Protein AF-A0A3B4G1G0-F1 (afdb_monomer)

Secondary structure (DSSP, 8-state):
---TT--EE--TTTSSEESS--EE-TT-HHHHHHHHHTT-EEEEPP-SS-EEEEETTEEEEE-SSS----SHHHHHHHHHHHHHHHHHHHHS-TT-GGGSTTHHHHHHSBHHHHHHHH--SHHHHHHHHHHHHHHHSS-TTTSBHHHHHHHHHHTT-HHHHH-SSSSTTSEEEES--TTHHHHTTS--

pLDDT: mean 83.78, std 19.29, range [28.38, 98.62]

Sequence (188 aa):
RVGGRTFTVQNKEAKWVDLGGAYIGPTQNRILRLAKEYGIKTYKVNEQENLVHYVNGKSYPFKGSLPPMWNPIALMDFNNLFRTMDKMGEEIPRDAPWRAPHAEEWDKMTMQELFEKLCWTRTARRFATLFVNVNVTSEPHEVSALWFLWYVKQCGGTMRIFSTTNGGQIGKSLHSVFIYSLHNVTTF

Organism: NCBI:txid303518

Structure (mmCIF, N/CA/C/O backbone):
data_AF-A0A3B4G1G0-F1
#
_entry.id   AF-A0A3B4G1G0-F1
#
loop_
_atom_site.group_PDB
_atom_site.id
_atom_site.type_symbol
_atom_site.label_atom_id
_atom_site.label_alt_id
_atom_site.label_comp_id
_atom_site.label_asym_id
_atom_site.label_entity_id
_atom_site.label_seq_id
_atom_site.pdbx_PDB_ins_code
_atom_site.Cartn_x
_atom_site.Cartn_y
_atom_site.Cartn_z
_atom_site.occupancy
_atom_site.B_iso_or_equiv
_atom_site.auth_seq_id
_atom_site.auth_comp_id
_atom_site.auth_asym_id
_atom_site.auth_atom_id
_atom_site.pdbx_PDB_model_num
ATOM 1 N N . ARG A 1 1 ? -22.477 -15.372 13.079 1.00 88.50 1 ARG A N 1
ATOM 2 C CA . ARG A 1 1 ? -22.416 -13.890 13.014 1.00 88.50 1 ARG A CA 1
ATOM 3 C C . ARG A 1 1 ? -22.403 -13.445 11.564 1.00 88.50 1 ARG A C 1
ATOM 5 O O . ARG A 1 1 ? -21.916 -14.182 10.719 1.00 88.50 1 ARG A O 1
ATOM 12 N N . VAL A 1 2 ? -22.856 -12.233 11.304 1.00 91.00 2 VAL A N 1
ATOM 13 C CA . VAL A 1 2 ? -22.700 -11.544 10.020 1.00 91.00 2 VAL A CA 1
ATOM 14 C C . VAL A 1 2 ? -21.340 -10.813 9.956 1.00 91.00 2 VAL A C 1
ATOM 16 O O . VAL A 1 2 ? -20.666 -10.673 10.983 1.00 91.00 2 VAL A O 1
ATOM 19 N N . GLY A 1 3 ? -20.903 -10.386 8.764 1.00 88.88 3 GLY A N 1
ATOM 20 C CA . GLY A 1 3 ? -19.745 -9.481 8.579 1.00 88.88 3 GLY A CA 1
ATOM 21 C C . GLY A 1 3 ? -18.518 -10.054 7.896 1.00 88.88 3 GLY A C 1
ATOM 22 O O . GLY A 1 3 ? -17.711 -9.301 7.361 1.00 88.88 3 GLY A O 1
ATOM 23 N N . GLY A 1 4 ? -18.377 -11.379 7.848 1.00 95.88 4 GLY A N 1
ATOM 24 C CA . GLY A 1 4 ? -17.239 -12.013 7.178 1.00 95.88 4 GLY A CA 1
ATOM 25 C C . GLY A 1 4 ? -15.902 -11.450 7.680 1.00 95.88 4 GLY A C 1
ATOM 26 O O . GLY A 1 4 ? -15.557 -11.628 8.847 1.00 95.88 4 GLY A O 1
ATOM 27 N N . ARG A 1 5 ? -15.174 -10.737 6.810 1.00 94.62 5 ARG A N 1
ATOM 28 C CA . ARG A 1 5 ? -13.855 -10.132 7.093 1.00 94.62 5 ARG A CA 1
ATOM 29 C C . ARG A 1 5 ? -13.894 -8.863 7.960 1.00 94.62 5 ARG A C 1
ATOM 31 O O . ARG A 1 5 ? -12.839 -8.349 8.321 1.00 94.62 5 ARG A O 1
ATOM 38 N N . THR A 1 6 ? -15.069 -8.353 8.319 1.00 93.38 6 THR A N 1
ATOM 39 C CA . THR A 1 6 ? -15.224 -7.335 9.369 1.00 93.38 6 THR A CA 1
ATOM 40 C C . THR A 1 6 ? -15.737 -8.001 10.642 1.00 93.38 6 THR A C 1
ATOM 42 O O . THR A 1 6 ? -16.630 -8.855 10.596 1.00 93.38 6 THR A O 1
ATOM 45 N N . PHE A 1 7 ? -15.132 -7.678 11.788 1.00 93.12 7 PHE A N 1
ATOM 46 C CA . PHE A 1 7 ? -15.494 -8.279 13.070 1.00 93.12 7 PHE A CA 1
ATOM 47 C C . PHE A 1 7 ? -15.193 -7.330 14.225 1.00 93.12 7 PHE A C 1
ATOM 49 O O . PHE A 1 7 ? -14.031 -7.034 14.473 1.00 93.12 7 PHE A O 1
ATOM 56 N N . THR A 1 8 ? -16.226 -6.888 14.938 1.00 92.81 8 THR A N 1
ATOM 57 C CA . THR A 1 8 ? -16.082 -6.034 16.123 1.00 92.81 8 THR A CA 1
ATOM 58 C C . THR A 1 8 ? -16.399 -6.834 17.371 1.00 92.81 8 THR A C 1
ATOM 60 O O . THR A 1 8 ? -17.447 -7.477 17.456 1.00 92.81 8 THR A O 1
ATOM 63 N N . VAL A 1 9 ? -15.500 -6.776 18.344 1.00 92.88 9 VAL A N 1
ATOM 64 C CA . VAL A 1 9 ? -15.654 -7.383 19.663 1.00 92.88 9 VAL A CA 1
ATOM 65 C C . VAL A 1 9 ? -15.909 -6.292 20.687 1.00 92.88 9 VAL A C 1
ATOM 67 O O . VAL A 1 9 ? -15.305 -5.225 20.640 1.00 92.88 9 VAL A 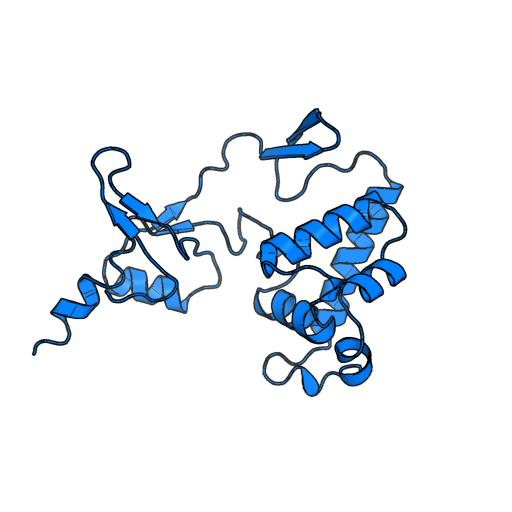O 1
ATOM 70 N N . GLN A 1 10 ? -16.799 -6.577 21.628 1.00 93.56 10 GLN A N 1
ATOM 71 C CA . GLN A 1 10 ? -17.064 -5.739 22.785 1.00 93.56 10 GLN A CA 1
ATOM 72 C C . GLN A 1 10 ? -16.677 -6.506 24.045 1.00 93.56 10 GLN A C 1
ATOM 74 O O . GLN A 1 10 ? -17.101 -7.643 24.247 1.00 93.56 10 GLN A O 1
ATOM 79 N N . ASN A 1 11 ? -15.870 -5.877 24.891 1.00 90.12 11 ASN A N 1
ATOM 80 C CA . ASN A 1 11 ? -15.502 -6.382 26.208 1.00 90.12 11 ASN A CA 1
ATOM 81 C C . ASN A 1 11 ? -15.334 -5.211 27.191 1.00 90.12 11 ASN A C 1
ATOM 83 O O . ASN A 1 11 ? -15.475 -4.040 26.816 1.00 90.12 11 ASN A O 1
ATOM 87 N N . LYS A 1 12 ? -15.081 -5.526 28.465 1.00 92.75 12 LYS A N 1
ATOM 88 C CA . LYS A 1 12 ? -14.970 -4.518 29.529 1.00 92.75 12 LYS A CA 1
ATOM 89 C C . LYS A 1 12 ? -13.729 -3.638 29.355 1.00 92.75 12 LYS A C 1
ATOM 91 O O . LYS A 1 12 ? -13.753 -2.478 29.752 1.00 92.75 12 LYS A O 1
ATOM 96 N N . GLU A 1 13 ? -12.683 -4.174 28.738 1.00 93.00 13 GLU A N 1
ATOM 97 C CA . GLU A 1 13 ? -11.366 -3.556 28.610 1.00 93.00 13 GLU A CA 1
ATOM 98 C C . GLU A 1 13 ? -11.308 -2.541 27.460 1.00 93.00 13 GLU A C 1
ATOM 100 O O . GLU A 1 13 ? -10.792 -1.440 27.628 1.00 93.00 13 GLU A O 1
ATOM 105 N N . ALA A 1 14 ? -11.853 -2.888 26.292 1.00 80.75 14 ALA A N 1
ATOM 106 C CA . ALA A 1 14 ? -11.731 -2.098 25.067 1.00 80.75 14 ALA A CA 1
ATOM 107 C C . ALA A 1 14 ? -13.005 -1.325 24.699 1.00 80.75 14 ALA A C 1
ATOM 109 O O . ALA A 1 14 ? -12.961 -0.491 23.796 1.00 80.75 14 ALA A O 1
ATOM 110 N N . LYS A 1 15 ? -14.139 -1.582 25.372 1.00 89.81 15 LYS A N 1
ATOM 111 C CA . LYS A 1 15 ? -15.508 -1.183 24.977 1.00 89.81 15 LYS A CA 1
ATOM 112 C C . LYS A 1 15 ? -15.922 -1.744 23.613 1.00 89.81 15 LYS A C 1
ATOM 114 O O . LYS A 1 15 ? -16.892 -2.485 23.553 1.00 89.81 15 LYS A O 1
ATOM 119 N N . TRP A 1 16 ? -15.194 -1.425 22.547 1.00 88.62 16 TRP A N 1
ATOM 120 C CA . TRP A 1 16 ? -15.346 -1.954 21.194 1.00 88.62 16 TRP A CA 1
ATOM 121 C C . TRP A 1 16 ? -13.979 -2.004 20.502 1.00 88.62 16 TRP A C 1
ATOM 123 O O . TRP A 1 16 ? -13.230 -1.030 20.548 1.00 88.62 16 TRP A O 1
ATOM 133 N N . VAL A 1 17 ? -13.665 -3.107 19.825 1.00 91.44 17 VAL A N 1
ATOM 134 C CA . VAL A 1 17 ? -12.435 -3.268 19.042 1.00 91.44 17 VAL A CA 1
ATOM 135 C C . VAL A 1 17 ? -12.708 -4.030 17.749 1.00 91.44 17 VAL A C 1
ATOM 137 O O . VAL A 1 17 ? -13.325 -5.093 17.763 1.00 91.44 17 VAL A O 1
ATOM 140 N N . ASP A 1 18 ? -12.247 -3.489 16.623 1.00 90.94 18 ASP A N 1
ATOM 141 C CA . ASP A 1 18 ? -12.309 -4.166 15.329 1.00 90.94 18 ASP A CA 1
ATOM 142 C C . ASP A 1 18 ? -11.114 -5.115 15.164 1.00 90.94 18 ASP A C 1
ATOM 144 O O . ASP A 1 18 ? -9.961 -4.690 15.171 1.00 90.94 18 ASP A O 1
ATOM 148 N N . LEU A 1 19 ? -11.404 -6.403 14.990 1.00 92.69 19 LEU A N 1
ATOM 149 C CA . LEU A 1 19 ? -10.448 -7.479 14.705 1.00 92.69 19 LEU A CA 1
ATOM 150 C C . LEU A 1 19 ? -10.363 -7.816 13.203 1.00 92.69 19 LEU A C 1
ATOM 152 O O . LEU A 1 19 ? -9.694 -8.769 12.816 1.00 92.69 19 LEU A O 1
ATOM 156 N N . GLY A 1 20 ? -11.078 -7.067 12.360 1.00 93.19 20 GLY A N 1
ATOM 157 C CA . GLY A 1 20 ? -11.082 -7.205 10.903 1.00 93.19 20 GLY A CA 1
ATOM 158 C C . GLY A 1 20 ? -10.929 -5.851 10.207 1.00 93.19 20 GLY A C 1
ATOM 159 O O . GLY A 1 20 ? -10.305 -4.935 10.737 1.00 93.19 20 GLY A O 1
ATOM 160 N N . GLY A 1 21 ? -11.522 -5.698 9.021 1.00 89.81 21 GLY A N 1
ATOM 161 C CA . GLY A 1 21 ? -11.506 -4.419 8.299 1.00 89.81 21 GLY A CA 1
ATOM 162 C C . GLY A 1 21 ? -12.167 -3.282 9.092 1.00 89.81 21 GLY A C 1
ATOM 163 O O . GLY A 1 21 ? -13.317 -3.418 9.508 1.00 89.81 21 GLY A O 1
ATOM 164 N N . ALA A 1 22 ? -11.445 -2.170 9.272 1.00 90.06 22 ALA A N 1
ATOM 165 C CA . ALA A 1 22 ? -11.873 -1.043 10.115 1.00 90.06 22 ALA A CA 1
ATOM 166 C C . ALA A 1 22 ? -11.691 0.346 9.475 1.00 90.06 22 ALA A C 1
ATOM 168 O O . ALA A 1 22 ? -12.345 1.309 9.884 1.00 90.06 22 ALA A O 1
ATOM 169 N N . TYR A 1 23 ? -10.785 0.464 8.499 1.00 87.31 23 TYR A N 1
ATOM 170 C CA . TYR A 1 23 ? -10.381 1.744 7.923 1.00 87.31 23 TYR A CA 1
ATOM 171 C C . TYR A 1 23 ? -11.214 2.093 6.693 1.00 87.31 23 TYR A C 1
ATOM 173 O O . TYR A 1 23 ? -11.406 1.260 5.807 1.00 87.31 23 TYR A O 1
ATOM 181 N N . ILE A 1 24 ? -11.668 3.341 6.634 1.00 87.56 24 ILE A N 1
ATOM 182 C CA . ILE A 1 24 ? -12.336 3.944 5.485 1.00 87.56 24 ILE A CA 1
ATOM 183 C C . ILE A 1 24 ? -11.780 5.346 5.232 1.00 87.56 24 ILE A C 1
ATOM 185 O O . ILE A 1 24 ? -11.423 6.063 6.163 1.00 87.56 24 ILE A O 1
ATOM 189 N N . GLY A 1 25 ? -11.711 5.762 3.971 1.00 84.94 25 GLY A N 1
ATOM 190 C CA . GLY A 1 25 ? -11.088 7.031 3.587 1.00 84.94 25 GLY A CA 1
ATOM 191 C C . GLY A 1 25 ? -11.807 7.756 2.446 1.00 84.94 25 GLY A C 1
ATOM 192 O O . GLY A 1 25 ? -12.772 7.239 1.877 1.00 84.94 25 GLY A O 1
ATOM 193 N N . PRO A 1 26 ? -11.347 8.964 2.079 1.00 81.38 26 PRO A N 1
ATOM 194 C CA . PRO A 1 26 ? -11.803 9.691 0.904 1.00 81.38 26 PRO A CA 1
ATOM 195 C C . PRO A 1 26 ? -11.750 8.818 -0.342 1.00 81.38 26 PRO A C 1
ATOM 197 O O . PRO A 1 26 ? -10.928 7.911 -0.446 1.00 81.38 26 PRO A O 1
ATOM 200 N N . THR A 1 27 ? -12.628 9.109 -1.303 1.00 87.50 27 THR A N 1
ATOM 201 C CA . THR A 1 27 ? -12.887 8.322 -2.527 1.00 87.50 27 THR A CA 1
ATOM 202 C C . THR A 1 27 ? -13.628 6.999 -2.316 1.00 87.50 27 THR A C 1
ATOM 204 O O . THR A 1 27 ? -14.277 6.520 -3.248 1.00 87.50 27 THR A O 1
ATOM 207 N N . GLN A 1 28 ? -13.681 6.459 -1.092 1.00 89.06 28 GLN A N 1
ATOM 208 C CA . GLN A 1 28 ? -14.499 5.288 -0.752 1.00 89.06 28 GLN A CA 1
ATOM 209 C C . GLN A 1 28 ? -15.976 5.679 -0.532 1.00 89.06 28 GLN A C 1
ATOM 211 O O . GLN A 1 28 ? -16.613 5.379 0.477 1.00 89.06 28 GLN A O 1
ATOM 216 N N . ASN A 1 29 ? -16.554 6.378 -1.509 1.00 91.50 29 ASN A N 1
ATOM 217 C CA . ASN A 1 29 ? -17.846 7.057 -1.383 1.00 91.50 29 ASN A CA 1
ATOM 218 C C . ASN A 1 29 ? -19.016 6.095 -1.135 1.00 91.50 29 ASN A C 1
ATOM 220 O O . ASN A 1 29 ? -19.987 6.458 -0.478 1.00 91.50 29 ASN A O 1
ATOM 224 N N . ARG A 1 30 ? -18.933 4.862 -1.651 1.00 93.88 30 ARG A N 1
ATOM 225 C CA . ARG A 1 30 ? -20.003 3.864 -1.499 1.00 93.88 30 ARG A CA 1
ATOM 226 C C . ARG A 1 30 ? -20.161 3.422 -0.043 1.00 93.88 30 ARG A C 1
ATOM 228 O O . ARG A 1 30 ? -21.283 3.421 0.453 1.00 93.88 30 ARG A O 1
ATOM 235 N N . ILE A 1 31 ? -19.055 3.101 0.638 1.00 92.88 31 ILE A N 1
ATOM 236 C CA . ILE A 1 31 ? -19.096 2.672 2.043 1.00 92.88 31 ILE A CA 1
ATOM 237 C C . ILE A 1 31 ? -19.429 3.842 2.973 1.00 92.88 31 ILE A C 1
ATOM 239 O O . ILE A 1 31 ? -20.223 3.676 3.890 1.00 92.88 31 ILE A O 1
ATOM 243 N N . LEU A 1 32 ? -18.922 5.046 2.677 1.00 91.75 32 LEU A N 1
ATOM 244 C CA . LEU A 1 32 ? -19.252 6.264 3.426 1.00 91.75 32 LEU A CA 1
ATOM 245 C C . LEU A 1 32 ? -20.740 6.626 3.327 1.00 91.75 32 LEU A C 1
ATOM 247 O O . LEU A 1 32 ? -21.354 6.987 4.329 1.00 91.75 32 LEU A O 1
ATOM 251 N N . ARG A 1 33 ? -21.340 6.501 2.136 1.00 94.88 33 ARG A N 1
ATOM 252 C CA . ARG A 1 33 ? -22.781 6.721 1.941 1.00 94.88 33 ARG A CA 1
ATOM 253 C C . ARG A 1 33 ? -23.605 5.737 2.765 1.00 94.88 33 ARG A C 1
ATOM 255 O O . ARG A 1 33 ? -24.532 6.158 3.443 1.00 94.88 33 ARG A O 1
ATOM 262 N N . LEU A 1 34 ? -23.241 4.459 2.720 1.00 95.31 34 LEU A N 1
ATOM 263 C CA . LEU A 1 34 ? -23.954 3.407 3.435 1.00 95.31 34 LEU A CA 1
ATOM 264 C C . LEU A 1 34 ? -23.802 3.562 4.959 1.00 95.31 34 LEU A C 1
ATOM 266 O O . LEU A 1 34 ? -24.781 3.468 5.687 1.00 95.31 34 LEU A O 1
ATOM 270 N N . ALA A 1 35 ? -22.609 3.918 5.446 1.00 93.06 35 ALA A N 1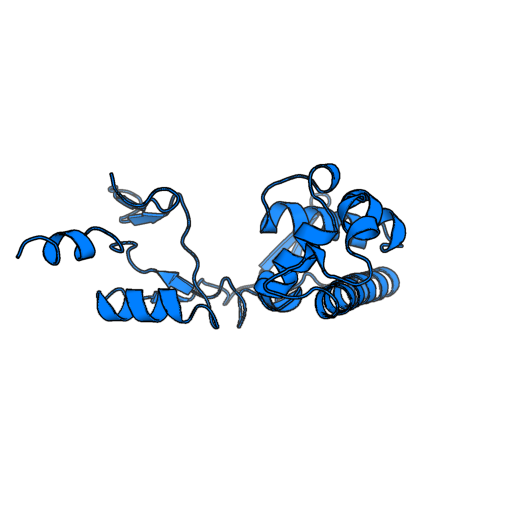
ATOM 271 C CA . ALA A 1 35 ? -22.399 4.262 6.853 1.00 93.06 35 ALA A CA 1
ATOM 272 C C . ALA A 1 35 ? -23.310 5.419 7.298 1.00 93.06 35 ALA A C 1
ATOM 274 O O . ALA A 1 35 ? -23.960 5.329 8.337 1.00 93.06 35 ALA A O 1
ATOM 275 N N . LYS A 1 36 ? -23.411 6.477 6.482 1.00 92.69 36 LYS A N 1
ATOM 276 C CA . LYS A 1 36 ? -24.285 7.625 6.754 1.00 92.69 36 LYS A CA 1
ATOM 277 C C . LYS A 1 36 ? -25.766 7.238 6.789 1.00 92.69 36 LYS A C 1
ATOM 279 O O . LYS A 1 36 ? -26.475 7.701 7.675 1.00 92.69 36 LYS A O 1
ATOM 284 N N . GLU A 1 37 ? -26.215 6.412 5.848 1.00 95.44 37 GLU A N 1
ATOM 285 C CA . GLU A 1 37 ? -27.597 5.917 5.765 1.00 95.44 37 GLU A CA 1
ATOM 286 C C . GLU A 1 37 ? -28.012 5.167 7.037 1.00 95.44 37 GLU A C 1
ATOM 288 O O . GLU A 1 37 ? -29.083 5.417 7.578 1.00 95.44 37 GLU A O 1
ATOM 293 N N . TYR A 1 38 ? -27.116 4.343 7.585 1.00 93.62 38 TYR A N 1
ATOM 294 C CA . TYR A 1 38 ? -27.348 3.605 8.830 1.00 93.62 38 TYR A CA 1
ATOM 295 C C . TYR A 1 38 ? -26.973 4.378 10.107 1.00 93.62 38 TYR A C 1
ATOM 297 O O . TYR A 1 38 ? -26.921 3.788 11.186 1.00 93.62 38 TYR A O 1
ATOM 305 N N . GLY A 1 39 ? -26.698 5.685 10.013 1.00 93.44 39 GLY A N 1
ATOM 306 C CA . GLY A 1 39 ? -26.383 6.535 11.168 1.00 93.44 39 GLY A CA 1
ATOM 307 C C . GLY A 1 39 ? -25.036 6.237 11.841 1.00 93.44 39 GLY A C 1
ATOM 308 O O . GLY A 1 39 ? -24.807 6.643 12.983 1.00 93.44 39 GLY A O 1
ATOM 309 N N . ILE A 1 40 ? -24.131 5.541 11.153 1.00 92.19 40 ILE A N 1
ATOM 310 C CA . ILE A 1 40 ? -22.812 5.163 11.661 1.00 92.19 40 ILE A CA 1
ATOM 311 C C . ILE A 1 40 ? -21.867 6.360 11.549 1.00 92.19 40 ILE A C 1
ATOM 313 O O . ILE A 1 40 ? -21.665 6.931 10.474 1.00 92.19 40 ILE A O 1
ATOM 317 N N . LYS A 1 41 ? -21.270 6.750 12.678 1.00 88.88 41 LYS A N 1
ATOM 318 C CA . LYS A 1 41 ? -20.320 7.866 12.741 1.00 88.88 41 LYS A CA 1
ATOM 319 C C . LYS A 1 41 ? -18.909 7.390 12.409 1.00 88.88 41 LYS A C 1
ATOM 321 O O . LYS A 1 41 ? -18.555 6.244 12.652 1.00 88.88 41 LYS A O 1
ATOM 326 N N . THR A 1 42 ? -18.073 8.294 11.915 1.00 87.38 42 THR A N 1
ATOM 327 C CA . THR A 1 42 ? -16.650 8.041 11.647 1.00 87.38 42 THR A CA 1
ATOM 328 C C . THR A 1 42 ? -15.789 8.979 12.477 1.00 87.38 42 THR A C 1
ATOM 330 O O . THR A 1 42 ? -16.198 10.109 12.743 1.00 87.38 42 THR A O 1
ATOM 333 N N . TYR A 1 43 ? -14.579 8.561 12.828 1.00 85.69 43 TYR A N 1
ATOM 334 C CA . TYR A 1 43 ? -13.567 9.422 13.439 1.00 85.69 43 TYR A CA 1
ATOM 335 C C . TYR A 1 43 ? -12.246 9.309 12.692 1.00 85.69 43 TYR A C 1
ATOM 337 O O . TYR A 1 43 ? -11.978 8.306 12.032 1.00 85.69 43 TYR A O 1
ATOM 345 N N . LYS A 1 44 ? -11.420 10.350 12.793 1.00 84.00 44 LYS A N 1
ATOM 346 C CA . LYS A 1 44 ? -10.072 10.339 12.224 1.00 84.00 44 LYS A CA 1
ATOM 347 C C . LYS A 1 44 ? -9.153 9.484 13.089 1.00 84.00 44 LYS A C 1
ATOM 349 O O . LYS A 1 44 ? -9.191 9.590 14.315 1.00 84.00 44 LYS A O 1
ATOM 354 N N . VAL A 1 45 ? -8.329 8.664 12.446 1.00 83.75 45 VAL A N 1
ATOM 355 C CA . VAL A 1 45 ? -7.205 8.002 13.115 1.00 83.75 45 VAL A CA 1
ATOM 356 C C . VAL A 1 45 ? -6.255 9.082 13.635 1.00 83.75 45 VAL A C 1
ATOM 358 O O . VAL A 1 45 ? -6.077 10.116 12.990 1.00 83.75 45 VAL A O 1
ATOM 361 N N . ASN A 1 46 ? -5.702 8.877 14.831 1.00 82.44 46 ASN A N 1
ATOM 362 C CA . ASN A 1 46 ? -4.787 9.846 15.415 1.00 82.44 46 ASN A CA 1
ATOM 363 C C . ASN A 1 46 ? -3.471 9.887 14.622 1.00 82.44 46 ASN A C 1
ATOM 365 O O . ASN A 1 46 ? -2.825 8.857 14.446 1.00 82.44 46 ASN A O 1
ATOM 369 N N . GLU A 1 47 ? -3.101 11.079 14.165 1.00 81.00 47 GLU A N 1
ATOM 370 C CA . GLU A 1 47 ? -1.877 11.369 13.405 1.00 81.00 47 GLU A CA 1
ATOM 371 C C . GLU A 1 47 ? -1.314 12.748 13.819 1.00 81.00 47 GLU A C 1
ATOM 373 O O . GLU A 1 47 ? -0.709 13.464 13.024 1.00 81.00 47 GLU A O 1
ATOM 378 N N . GLN A 1 48 ? -1.599 13.195 15.050 1.00 83.62 48 GLN A N 1
ATOM 379 C CA . GLN A 1 48 ? -1.152 14.510 15.529 1.00 83.62 48 GLN A CA 1
ATOM 380 C C . GLN A 1 48 ? 0.340 14.504 15.887 1.00 83.62 48 GLN A C 1
ATOM 382 O O . GLN A 1 48 ? 1.053 15.493 15.687 1.00 83.62 48 GLN A O 1
ATOM 387 N N . GLU A 1 49 ? 0.809 13.381 16.419 1.00 89.50 49 GLU A N 1
ATOM 388 C CA . GLU A 1 49 ? 2.177 13.145 16.844 1.00 89.50 49 GLU A CA 1
ATOM 389 C C . GLU A 1 49 ? 3.050 12.629 15.693 1.00 89.50 49 GLU A C 1
ATOM 391 O O . GLU A 1 49 ? 2.606 12.409 14.566 1.00 89.50 49 GLU A O 1
ATOM 396 N N . ASN A 1 50 ? 4.338 12.450 15.978 1.00 86.69 50 ASN A N 1
ATOM 397 C CA . ASN A 1 50 ? 5.264 11.896 15.001 1.00 86.69 50 ASN A CA 1
ATOM 398 C C . ASN A 1 50 ? 4.995 10.399 14.791 1.00 86.69 50 ASN A C 1
ATOM 400 O O . ASN A 1 50 ? 4.905 9.630 15.749 1.00 86.69 50 ASN A O 1
ATOM 404 N N . LEU A 1 51 ? 4.974 9.983 13.527 1.00 87.00 51 LEU A N 1
ATOM 405 C CA . LEU A 1 51 ? 5.096 8.585 13.129 1.00 87.00 51 LEU A CA 1
ATOM 406 C C . LEU A 1 51 ? 6.516 8.096 13.444 1.00 87.00 51 LEU A C 1
ATOM 408 O O . LEU A 1 51 ? 7.457 8.889 13.505 1.00 87.00 51 LEU A O 1
ATOM 412 N N . VAL A 1 52 ? 6.692 6.788 13.630 1.00 88.19 52 VAL A N 1
ATOM 413 C CA . VAL A 1 52 ? 8.000 6.199 13.950 1.00 88.19 52 VAL A CA 1
ATOM 414 C C . VAL A 1 52 ? 8.375 5.174 12.894 1.00 88.19 52 VAL A C 1
ATOM 416 O O . VAL A 1 52 ? 7.686 4.175 12.710 1.00 88.19 52 VAL A O 1
ATOM 419 N N . HIS A 1 53 ? 9.502 5.401 12.223 1.00 85.12 53 HIS A N 1
ATOM 420 C CA . HIS A 1 53 ? 10.138 4.389 11.391 1.00 85.12 53 HIS A CA 1
ATOM 421 C C . HIS A 1 53 ? 11.195 3.670 12.227 1.00 85.12 53 HIS A C 1
ATOM 423 O O . HIS A 1 53 ? 12.169 4.286 12.660 1.00 85.12 53 HIS A O 1
ATOM 429 N N . TYR A 1 54 ? 10.992 2.380 12.483 1.00 85.88 54 TYR A N 1
ATOM 430 C CA . TYR A 1 54 ? 11.936 1.558 13.233 1.00 85.88 54 TYR A CA 1
ATOM 431 C C . TYR A 1 54 ? 12.762 0.698 12.279 1.00 85.88 54 TYR A C 1
ATOM 433 O O . TYR A 1 54 ? 12.224 -0.156 11.579 1.00 85.88 54 TYR A O 1
ATOM 441 N N . VAL A 1 55 ? 14.075 0.919 12.247 1.00 82.44 55 VAL A N 1
ATOM 442 C CA . VAL A 1 55 ? 14.988 0.188 11.361 1.00 82.44 55 VAL A CA 1
ATOM 443 C C . VAL A 1 55 ? 16.331 -0.040 12.047 1.00 82.44 55 VAL A C 1
ATOM 445 O O . VAL A 1 55 ? 16.873 0.854 12.694 1.00 82.44 55 VAL A O 1
ATOM 448 N N . ASN A 1 56 ? 16.879 -1.252 11.908 1.00 84.12 56 ASN A N 1
ATOM 449 C CA . ASN A 1 56 ? 18.172 -1.657 12.481 1.00 84.12 56 ASN A CA 1
ATOM 450 C C . ASN A 1 56 ? 18.310 -1.335 13.986 1.00 84.12 56 ASN A C 1
ATOM 452 O O . ASN A 1 56 ? 19.341 -0.825 14.426 1.00 84.12 56 ASN A O 1
ATOM 456 N N . GLY A 1 57 ? 17.260 -1.581 14.773 1.00 88.88 57 GLY A N 1
ATOM 457 C CA . GLY A 1 57 ? 17.295 -1.357 16.219 1.00 88.88 57 GLY A CA 1
ATOM 458 C C . GLY A 1 57 ? 17.050 0.089 16.667 1.00 88.88 57 GLY A C 1
ATOM 459 O O . GLY A 1 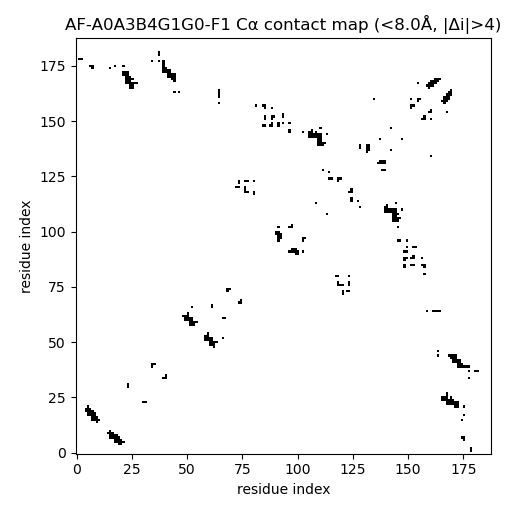57 ? 17.062 0.350 17.867 1.00 88.88 57 GLY A O 1
ATOM 460 N N . LYS A 1 58 ? 16.843 1.035 15.741 1.00 89.19 58 LYS A N 1
ATOM 461 C CA . LYS A 1 58 ? 16.712 2.470 16.034 1.00 89.19 58 LYS A CA 1
ATOM 462 C C . LYS A 1 58 ? 15.367 3.025 15.570 1.00 89.19 58 LYS A C 1
ATOM 464 O O . LYS A 1 58 ? 14.882 2.676 14.495 1.00 89.19 58 LYS A O 1
ATOM 469 N N . SER A 1 59 ? 14.804 3.924 16.375 1.00 91.12 59 SER A N 1
ATOM 470 C CA . SER A 1 59 ? 13.556 4.639 16.089 1.00 91.12 59 SER A CA 1
ATOM 471 C C . SER A 1 59 ? 13.839 6.016 15.499 1.00 91.12 59 SER A C 1
ATOM 473 O O . SER A 1 59 ? 14.581 6.803 16.086 1.00 91.12 59 SER A O 1
ATOM 475 N N . TYR A 1 60 ? 13.204 6.324 14.372 1.00 87.56 60 TYR A N 1
ATOM 476 C CA . TYR A 1 60 ? 13.307 7.610 13.690 1.00 87.56 60 TYR A CA 1
ATOM 477 C C . TYR A 1 60 ? 11.922 8.272 13.647 1.00 87.56 60 TYR A C 1
ATOM 479 O O . TYR A 1 60 ? 11.064 7.813 12.886 1.00 87.56 60 TYR A O 1
ATOM 487 N N . PRO A 1 61 ? 11.667 9.308 14.468 1.00 89.56 61 PRO A N 1
ATOM 488 C CA . PRO A 1 61 ? 10.405 10.036 14.427 1.00 89.56 61 PRO A CA 1
ATOM 489 C C . PRO A 1 61 ? 10.313 10.889 13.156 1.00 89.56 61 PRO A C 1
ATOM 491 O O . PRO A 1 61 ? 11.293 11.515 12.750 1.00 89.56 61 PRO A O 1
ATOM 494 N N . PHE A 1 62 ? 9.135 10.942 12.539 1.00 84.62 62 PHE A N 1
ATOM 495 C CA . PHE A 1 62 ? 8.882 11.751 11.350 1.00 84.62 62 PHE A CA 1
ATOM 496 C C . PHE A 1 62 ? 7.433 12.233 11.250 1.00 84.62 62 PHE A C 1
ATOM 498 O O . PHE A 1 62 ? 6.544 11.742 11.942 1.00 84.62 62 PHE A O 1
ATOM 505 N N . LYS A 1 63 ? 7.204 13.208 10.366 1.00 82.75 63 LYS A N 1
ATOM 506 C CA . LYS A 1 63 ? 5.874 13.685 9.975 1.00 82.75 63 LYS A CA 1
ATOM 507 C C . LYS A 1 63 ? 5.667 13.489 8.478 1.00 82.75 63 LYS A C 1
ATOM 509 O O . LYS A 1 63 ? 6.622 13.578 7.709 1.00 82.75 63 LYS A O 1
ATOM 514 N N . GLY A 1 64 ? 4.414 13.293 8.080 1.00 76.00 64 GLY A N 1
ATOM 515 C CA . GLY A 1 64 ? 4.027 13.037 6.694 1.00 76.00 64 GLY A CA 1
ATOM 516 C C . GLY A 1 64 ? 3.927 11.548 6.385 1.00 76.00 64 GLY A C 1
ATOM 517 O O . GLY A 1 64 ? 4.174 10.704 7.235 1.00 76.00 64 GLY A O 1
ATOM 518 N N . SER A 1 65 ? 3.544 11.216 5.155 1.00 69.12 65 SER A N 1
ATOM 519 C CA . SER A 1 65 ? 3.181 9.837 4.820 1.00 69.12 65 SER A CA 1
ATOM 520 C C . SER A 1 65 ? 4.363 8.898 4.628 1.00 69.12 65 SER A C 1
ATOM 522 O O . SER A 1 65 ? 4.136 7.705 4.575 1.00 69.12 65 SER A O 1
ATOM 524 N N . LEU A 1 66 ? 5.601 9.380 4.500 1.00 69.50 66 LEU A N 1
ATOM 525 C CA . LEU A 1 66 ? 6.760 8.530 4.215 1.00 69.50 66 LEU A CA 1
ATOM 526 C C . LEU A 1 66 ? 7.934 8.857 5.145 1.00 69.50 66 LEU A C 1
ATOM 528 O O . LEU A 1 66 ? 8.164 10.037 5.423 1.00 69.50 66 LEU A O 1
ATOM 532 N N . PRO A 1 67 ? 8.705 7.847 5.599 1.00 73.44 67 PRO A N 1
ATOM 533 C CA . PRO A 1 67 ? 9.895 8.087 6.402 1.00 73.44 67 PRO A CA 1
ATOM 534 C C . PRO A 1 67 ? 10.932 8.941 5.653 1.00 73.44 67 PRO A C 1
ATOM 536 O O . PRO A 1 67 ? 11.167 8.711 4.463 1.00 73.44 67 PRO A O 1
ATOM 539 N N . PRO A 1 68 ? 11.611 9.885 6.328 1.00 71.06 68 PRO A N 1
ATOM 540 C CA . PRO A 1 68 ? 12.634 10.708 5.707 1.00 71.06 68 PRO A CA 1
ATOM 541 C C . PRO A 1 68 ? 13.838 9.844 5.331 1.00 71.06 68 PRO A C 1
ATOM 543 O O . PRO A 1 68 ? 14.442 9.169 6.169 1.00 71.06 68 PRO A O 1
ATOM 546 N N . MET A 1 69 ? 14.202 9.888 4.052 1.00 74.25 69 MET A N 1
ATOM 547 C CA . MET A 1 69 ? 15.406 9.252 3.532 1.00 74.25 69 MET A CA 1
ATOM 548 C C . MET A 1 69 ? 16.505 10.303 3.411 1.00 74.25 69 MET A C 1
ATOM 550 O O . MET A 1 69 ? 16.496 11.121 2.499 1.00 74.25 69 MET A O 1
ATOM 554 N N . TRP A 1 70 ? 17.457 10.281 4.346 1.00 75.31 70 TRP A N 1
ATOM 555 C CA . TRP A 1 70 ? 18.562 11.249 4.393 1.00 75.31 70 TRP A CA 1
ATOM 556 C C . TRP A 1 70 ? 19.617 11.025 3.303 1.00 75.31 70 TRP A C 1
ATOM 558 O O . TRP A 1 70 ? 20.368 11.936 2.972 1.00 75.31 70 TRP A O 1
ATOM 568 N N . ASN A 1 71 ? 19.686 9.814 2.740 1.00 85.06 71 ASN A N 1
ATOM 569 C CA . ASN A 1 71 ? 20.576 9.517 1.624 1.00 85.06 71 ASN A CA 1
ATOM 570 C C . ASN A 1 71 ? 19.911 9.964 0.304 1.00 85.06 71 ASN A C 1
ATOM 572 O O . ASN A 1 71 ? 18.892 9.373 -0.070 1.00 85.06 71 ASN A O 1
ATOM 576 N N . PRO A 1 72 ? 20.484 10.937 -0.431 1.00 87.81 72 PRO A N 1
ATOM 577 C CA . PRO A 1 72 ? 19.880 11.467 -1.651 1.00 87.81 72 PRO A CA 1
ATOM 578 C C . PRO A 1 72 ? 19.737 10.415 -2.759 1.00 87.81 72 PRO A C 1
ATOM 580 O O . PRO A 1 72 ? 18.758 10.452 -3.497 1.00 87.81 72 PRO A O 1
ATOM 583 N N . ILE A 1 73 ? 20.647 9.438 -2.845 1.00 91.00 73 ILE A N 1
ATOM 584 C CA . ILE A 1 73 ? 20.564 8.351 -3.834 1.00 91.00 73 ILE A CA 1
ATOM 585 C C . ILE A 1 73 ? 19.371 7.451 -3.519 1.00 91.00 73 ILE A C 1
ATOM 587 O O . ILE A 1 73 ? 18.584 7.132 -4.405 1.00 91.00 73 ILE A O 1
ATOM 591 N N . ALA A 1 74 ? 19.197 7.085 -2.245 1.00 88.44 74 ALA A N 1
ATOM 592 C CA . ALA A 1 74 ? 18.049 6.289 -1.824 1.00 88.44 74 ALA A CA 1
ATOM 593 C C . ALA A 1 74 ? 16.736 7.049 -2.059 1.00 88.44 74 ALA A C 1
ATOM 595 O O . ALA A 1 74 ? 15.761 6.458 -2.514 1.00 88.44 74 ALA A O 1
ATOM 596 N N . LEU A 1 75 ? 16.710 8.357 -1.787 1.00 87.75 75 LEU A N 1
ATOM 597 C CA . LEU A 1 75 ? 15.540 9.201 -2.030 1.00 87.75 75 LEU A CA 1
ATOM 598 C C . LEU A 1 75 ? 15.172 9.265 -3.521 1.00 87.75 75 LEU A C 1
ATOM 600 O O . LEU A 1 75 ? 13.997 9.147 -3.866 1.00 87.75 75 LEU A O 1
ATOM 604 N N . MET A 1 76 ? 16.158 9.425 -4.407 1.00 91.06 76 MET A N 1
ATOM 605 C CA . MET A 1 76 ? 15.934 9.419 -5.856 1.00 91.06 76 MET A CA 1
ATOM 606 C C . MET A 1 76 ? 15.443 8.059 -6.354 1.00 91.06 76 MET A C 1
ATOM 608 O O . MET A 1 76 ? 14.499 8.012 -7.137 1.00 91.06 76 MET A O 1
ATOM 612 N N . ASP A 1 77 ? 16.041 6.969 -5.875 1.00 93.81 77 ASP A N 1
ATOM 613 C CA . ASP A 1 77 ? 15.643 5.596 -6.200 1.00 93.81 77 ASP A CA 1
ATOM 614 C C . ASP A 1 77 ? 14.195 5.318 -5.767 1.00 93.81 77 ASP A C 1
ATOM 616 O O . ASP A 1 77 ? 13.387 4.803 -6.533 1.00 93.81 77 ASP A O 1
ATOM 620 N N . PHE A 1 78 ? 13.819 5.780 -4.576 1.00 89.12 78 PHE A N 1
ATOM 621 C CA . PHE A 1 78 ? 12.457 5.683 -4.063 1.00 89.12 78 PHE A CA 1
ATOM 622 C C . PHE A 1 78 ? 11.437 6.465 -4.893 1.00 89.12 78 PHE A C 1
ATOM 624 O O . PHE A 1 78 ? 10.382 5.945 -5.256 1.00 89.12 78 PHE A O 1
ATOM 631 N N . ASN A 1 79 ? 11.764 7.716 -5.222 1.00 89.56 79 ASN A N 1
ATOM 632 C CA . ASN A 1 79 ? 10.938 8.539 -6.099 1.00 89.56 79 ASN A CA 1
ATOM 633 C C . ASN A 1 79 ? 10.790 7.875 -7.476 1.00 89.56 79 ASN A C 1
ATOM 635 O O . ASN A 1 79 ? 9.688 7.785 -8.017 1.00 89.56 79 ASN A O 1
ATOM 639 N N . ASN A 1 80 ? 11.888 7.347 -8.023 1.00 93.56 80 ASN A N 1
ATOM 640 C CA . ASN A 1 80 ? 11.862 6.628 -9.285 1.00 93.56 80 ASN A CA 1
ATOM 641 C C . ASN A 1 80 ? 10.964 5.389 -9.217 1.00 93.56 80 ASN A C 1
ATOM 643 O O . ASN A 1 80 ? 10.150 5.209 -10.121 1.00 93.56 80 ASN A O 1
ATOM 647 N N . LEU A 1 81 ? 11.064 4.582 -8.158 1.00 94.38 81 LEU A N 1
ATOM 648 C CA . LEU A 1 81 ? 10.231 3.399 -7.952 1.00 94.38 81 LEU A CA 1
ATOM 649 C C . LEU A 1 81 ? 8.741 3.754 -7.989 1.00 94.38 81 LEU A C 1
ATOM 651 O O . LEU A 1 81 ? 8.008 3.217 -8.815 1.00 94.38 81 LEU A O 1
ATOM 655 N N . PHE A 1 82 ? 8.296 4.684 -7.141 1.00 91.81 82 PHE A N 1
ATOM 656 C CA . PHE A 1 82 ? 6.874 5.033 -7.036 1.00 91.81 82 PHE A CA 1
ATOM 657 C C . PHE A 1 82 ? 6.337 5.664 -8.313 1.00 91.81 82 PHE A C 1
ATOM 659 O O . PHE A 1 82 ? 5.297 5.247 -8.818 1.00 91.81 82 PHE A O 1
ATOM 666 N N . ARG A 1 83 ? 7.094 6.594 -8.901 1.00 94.00 83 ARG A N 1
ATOM 667 C CA . ARG A 1 83 ? 6.731 7.204 -10.181 1.00 94.00 83 ARG A CA 1
ATOM 668 C C . ARG A 1 83 ? 6.637 6.167 -11.297 1.00 94.00 83 ARG A C 1
ATOM 670 O O . ARG A 1 83 ? 5.768 6.279 -12.153 1.00 94.00 83 ARG A O 1
ATOM 677 N N . THR A 1 84 ? 7.538 5.187 -11.319 1.00 96.38 84 THR A N 1
ATOM 678 C CA . THR A 1 84 ? 7.525 4.126 -12.335 1.00 96.38 84 THR A CA 1
ATOM 679 C C . THR A 1 84 ? 6.331 3.203 -12.137 1.00 96.38 84 THR A C 1
ATOM 681 O O . THR A 1 84 ? 5.626 2.932 -13.100 1.00 96.38 84 THR A O 1
ATOM 684 N N . MET A 1 85 ? 6.039 2.796 -10.899 1.00 96.19 85 MET A N 1
ATOM 685 C CA . MET A 1 85 ? 4.862 1.981 -10.593 1.00 96.19 85 MET A CA 1
ATOM 686 C C . MET A 1 85 ? 3.552 2.680 -10.968 1.00 96.19 85 MET A C 1
ATOM 688 O O . MET A 1 85 ? 2.684 2.050 -11.565 1.00 96.19 85 MET A O 1
ATOM 692 N N . ASP A 1 86 ? 3.411 3.974 -10.667 1.00 95.06 86 ASP A N 1
ATOM 693 C CA . ASP A 1 86 ? 2.215 4.730 -11.048 1.00 95.06 86 ASP A CA 1
ATOM 694 C C . ASP A 1 86 ? 2.090 4.849 -12.578 1.00 95.06 86 ASP A C 1
ATOM 696 O O . ASP A 1 86 ? 1.007 4.614 -13.109 1.00 95.06 86 ASP A O 1
ATOM 700 N N . LYS A 1 87 ? 3.193 5.101 -13.302 1.00 96.81 87 LYS A N 1
ATOM 701 C CA . LYS A 1 87 ? 3.211 5.121 -14.778 1.00 96.81 87 LYS A CA 1
ATOM 702 C C . LYS A 1 87 ? 2.840 3.774 -15.399 1.00 96.81 87 LYS A C 1
ATOM 704 O O . LYS A 1 87 ? 2.000 3.729 -16.288 1.00 96.81 87 LYS A O 1
ATOM 709 N N . MET A 1 88 ? 3.416 2.674 -14.912 1.00 97.44 88 MET A N 1
ATOM 710 C CA . MET A 1 88 ? 3.019 1.330 -15.351 1.00 97.44 88 MET A CA 1
ATOM 711 C C . MET A 1 88 ? 1.536 1.086 -15.045 1.00 97.44 88 MET A C 1
ATOM 713 O O . MET A 1 88 ? 0.801 0.549 -15.868 1.00 97.44 88 MET A O 1
ATOM 717 N N . GLY A 1 89 ? 1.067 1.551 -13.883 1.00 96.31 89 GLY A N 1
ATOM 718 C CA . GLY A 1 89 ? -0.339 1.536 -13.504 1.00 96.31 89 GLY A CA 1
ATOM 719 C C . GLY A 1 89 ? -1.234 2.284 -14.493 1.00 96.31 89 GLY A C 1
ATOM 720 O O . GLY A 1 89 ? -2.312 1.791 -14.819 1.00 96.31 89 GLY A O 1
ATOM 721 N N . GLU A 1 90 ? -0.826 3.442 -15.016 1.00 96.31 90 GLU A N 1
ATOM 722 C CA . GLU A 1 90 ? -1.601 4.218 -15.998 1.00 96.31 90 GLU A CA 1
ATOM 723 C C . GLU A 1 90 ? -1.954 3.396 -17.249 1.00 96.31 90 GLU A C 1
ATOM 725 O O . GLU A 1 90 ? -3.103 3.469 -17.696 1.00 96.31 90 GLU A O 1
ATOM 730 N N . GLU A 1 91 ? -1.056 2.522 -17.709 1.00 97.00 91 GLU A N 1
ATOM 731 C CA . GLU A 1 91 ? -1.256 1.644 -18.874 1.00 97.00 91 GLU A CA 1
ATOM 732 C C . GLU A 1 91 ? -2.289 0.524 -18.654 1.00 97.00 91 GLU A C 1
ATOM 734 O O . GLU A 1 91 ? -2.828 -0.019 -19.618 1.00 97.00 91 GLU A O 1
ATOM 739 N N . ILE A 1 92 ? -2.597 0.165 -17.402 1.00 97.88 92 ILE A N 1
ATOM 740 C CA . ILE A 1 92 ? -3.421 -1.014 -17.087 1.00 97.88 92 ILE A CA 1
ATOM 741 C C . ILE A 1 92 ? -4.919 -0.667 -17.082 1.00 97.88 92 ILE A C 1
ATOM 743 O O . ILE A 1 92 ? -5.364 0.064 -16.192 1.00 97.88 92 ILE A O 1
ATOM 747 N N . PRO A 1 93 ? -5.764 -1.195 -17.984 1.00 97.19 93 PRO A N 1
ATOM 748 C CA . PRO A 1 93 ? -7.196 -0.898 -17.964 1.00 97.19 93 PRO A CA 1
ATOM 749 C C . PRO A 1 93 ? -7.839 -1.320 -16.637 1.00 97.19 93 PRO A C 1
ATOM 751 O O . PRO A 1 93 ? -7.653 -2.444 -16.174 1.00 97.19 93 PRO A O 1
ATOM 754 N N . ARG A 1 94 ? -8.624 -0.425 -16.022 1.00 93.62 94 ARG A N 1
ATOM 755 C CA . ARG A 1 94 ? -9.192 -0.648 -14.679 1.00 93.62 94 ARG A CA 1
ATOM 756 C C . ARG A 1 94 ? -10.061 -1.903 -14.608 1.00 93.62 94 ARG A C 1
ATOM 758 O O . ARG A 1 94 ? -9.924 -2.677 -13.666 1.00 93.62 94 ARG A O 1
ATOM 765 N N . ASP A 1 95 ? -10.930 -2.082 -15.597 1.00 96.00 95 ASP A N 1
ATOM 766 C CA . ASP A 1 95 ? -11.926 -3.158 -15.612 1.00 96.00 95 ASP A CA 1
ATOM 767 C C . ASP A 1 95 ? -11.429 -4.417 -16.347 1.00 96.00 95 ASP A C 1
ATOM 769 O O . ASP A 1 95 ? -12.121 -5.431 -16.373 1.00 96.00 95 ASP A O 1
ATOM 773 N N . ALA A 1 96 ? -10.236 -4.362 -16.953 1.00 96.75 96 ALA A N 1
ATOM 774 C CA . ALA A 1 96 ? -9.664 -5.461 -17.728 1.00 96.75 96 ALA A CA 1
ATOM 775 C C . ALA A 1 96 ? -8.120 -5.421 -17.714 1.00 96.75 96 ALA A C 1
ATOM 777 O O . ALA A 1 96 ? -7.511 -5.140 -18.751 1.00 96.75 96 ALA A O 1
ATOM 778 N N . PRO A 1 97 ? -7.463 -5.689 -16.567 1.00 96.88 97 PRO A N 1
ATOM 779 C CA . PRO A 1 97 ? -6.004 -5.603 -16.449 1.00 96.88 97 PRO A CA 1
ATOM 780 C C . PRO A 1 97 ? -5.246 -6.509 -17.427 1.00 96.88 97 PRO A C 1
ATOM 782 O O . PRO A 1 97 ? -4.200 -6.121 -17.935 1.00 96.88 97 PRO A O 1
ATOM 785 N N . TRP A 1 98 ? -5.814 -7.666 -17.778 1.00 97.69 98 TRP A N 1
ATOM 786 C CA . TRP A 1 98 ? -5.263 -8.601 -18.771 1.00 97.69 98 TRP A CA 1
ATOM 787 C C . TRP A 1 98 ? -5.207 -8.045 -20.206 1.00 97.69 98 TRP A C 1
ATOM 789 O O . TRP A 1 98 ? -4.657 -8.692 -21.089 1.00 97.69 98 TRP A O 1
ATOM 799 N N . ARG A 1 99 ? -5.790 -6.866 -20.468 1.00 97.75 99 ARG A N 1
ATOM 800 C CA . ARG A 1 99 ? -5.703 -6.161 -21.760 1.00 97.75 99 ARG A CA 1
ATOM 801 C C . ARG A 1 99 ? -4.630 -5.067 -21.787 1.00 97.75 99 ARG A C 1
ATOM 803 O O . ARG A 1 99 ? -4.578 -4.320 -22.761 1.00 97.75 99 ARG A O 1
ATOM 810 N N . ALA A 1 100 ? -3.830 -4.912 -20.731 1.00 97.69 100 ALA A N 1
ATOM 811 C CA . ALA A 1 100 ? -2.722 -3.960 -20.745 1.00 97.69 100 ALA A CA 1
ATOM 812 C C . ALA A 1 100 ? -1.718 -4.312 -21.864 1.00 97.69 100 ALA A C 1
ATOM 814 O O . ALA A 1 100 ? -1.526 -5.501 -22.133 1.00 97.69 100 ALA A O 1
ATOM 815 N N . PRO A 1 101 ? -1.043 -3.324 -22.484 1.00 97.81 101 PRO A N 1
ATOM 816 C CA . PRO A 1 101 ? -0.090 -3.575 -23.572 1.00 97.81 101 PRO A CA 1
ATOM 817 C C . PRO A 1 101 ? 1.001 -4.594 -23.212 1.00 97.81 101 PRO A C 1
ATOM 819 O O . PRO A 1 101 ? 1.403 -5.395 -24.048 1.00 97.81 101 PRO A O 1
ATOM 822 N N . HIS A 1 102 ? 1.416 -4.596 -21.944 1.00 97.31 102 HIS A N 1
ATOM 823 C CA . HIS A 1 102 ? 2.469 -5.452 -21.398 1.00 97.31 102 HIS A CA 1
ATOM 824 C C . HIS A 1 102 ? 1.929 -6.513 -20.420 1.00 97.31 102 HIS A C 1
ATOM 826 O O . HIS A 1 102 ? 2.670 -7.010 -19.574 1.00 97.31 102 HIS A O 1
ATOM 832 N N . ALA A 1 103 ? 0.633 -6.852 -20.492 1.00 97.75 103 ALA A N 1
ATOM 833 C CA . ALA A 1 103 ? -0.021 -7.709 -19.499 1.00 97.75 103 ALA A CA 1
ATOM 834 C C . ALA A 1 103 ? 0.684 -9.061 -19.318 1.00 97.75 103 ALA A C 1
ATOM 836 O O . ALA A 1 103 ? 0.964 -9.452 -18.192 1.00 97.75 103 ALA A O 1
ATOM 837 N N . GLU A 1 104 ? 1.008 -9.754 -20.412 1.00 97.81 104 GLU A N 1
ATOM 838 C CA . GLU A 1 104 ? 1.640 -11.076 -20.342 1.00 97.81 104 GLU A CA 1
ATOM 839 C C . GLU A 1 104 ? 3.037 -11.029 -19.707 1.00 97.81 104 GLU A C 1
ATOM 841 O O . GLU A 1 104 ? 3.386 -11.912 -18.926 1.00 97.81 104 GLU A O 1
ATOM 846 N N . GLU A 1 105 ? 3.831 -9.998 -20.008 1.00 98.00 105 GLU A N 1
ATOM 847 C CA . GLU A 1 105 ? 5.158 -9.823 -19.409 1.00 98.00 105 GLU A CA 1
ATOM 848 C C . GLU A 1 105 ? 5.046 -9.558 -17.905 1.00 98.00 105 GLU A C 1
ATOM 850 O O . GLU A 1 105 ? 5.715 -10.211 -17.102 1.00 98.00 105 GLU A O 1
ATOM 855 N N . TRP A 1 106 ? 4.181 -8.619 -17.516 1.00 98.38 106 TRP A N 1
ATOM 856 C CA . TRP A 1 106 ? 4.031 -8.219 -16.119 1.00 98.38 106 TRP A CA 1
ATOM 857 C C . TRP A 1 106 ? 3.332 -9.276 -15.263 1.00 98.38 106 TRP A C 1
ATOM 859 O O . TRP A 1 106 ? 3.564 -9.323 -14.059 1.00 98.38 106 TRP A O 1
ATOM 869 N N . ASP A 1 107 ? 2.482 -10.124 -15.841 1.00 98.31 107 ASP A N 1
ATOM 870 C CA . ASP A 1 107 ? 1.797 -11.186 -15.093 1.00 98.31 107 ASP A CA 1
ATOM 871 C C . ASP A 1 107 ? 2.674 -12.430 -14.900 1.00 98.31 107 ASP A C 1
ATOM 873 O O . ASP A 1 107 ? 2.503 -13.170 -13.934 1.00 98.31 107 ASP A O 1
ATOM 877 N N . LYS A 1 108 ? 3.656 -12.638 -15.789 1.00 98.19 108 LYS A N 1
ATOM 878 C CA . LYS A 1 108 ? 4.658 -13.709 -15.666 1.00 98.19 108 LYS A CA 1
ATOM 879 C C . LYS A 1 108 ? 5.795 -13.380 -14.706 1.00 98.19 108 LYS A C 1
ATOM 881 O O . LYS A 1 108 ? 6.568 -14.278 -14.385 1.00 98.19 108 LYS A O 1
ATOM 886 N N . MET A 1 109 ? 5.915 -12.125 -14.281 1.00 98.12 109 MET A N 1
ATOM 887 C CA . MET A 1 109 ? 6.924 -11.704 -13.318 1.00 98.12 109 MET A CA 1
ATOM 888 C C . MET A 1 109 ? 6.309 -11.441 -11.945 1.00 98.12 109 MET A C 1
ATOM 890 O O . MET A 1 109 ? 5.196 -10.930 -11.812 1.00 98.12 109 MET A O 1
ATOM 894 N N . THR A 1 110 ? 7.071 -11.743 -10.908 1.00 98.62 110 THR A N 1
ATOM 895 C CA . THR A 1 110 ? 6.710 -11.429 -9.527 1.00 98.62 110 THR A CA 1
ATOM 896 C C . THR A 1 110 ? 7.036 -9.972 -9.190 1.00 98.62 110 THR A C 1
ATOM 898 O O . THR A 1 110 ? 7.880 -9.328 -9.826 1.00 98.62 110 THR A O 1
ATOM 901 N N . MET A 1 111 ? 6.419 -9.433 -8.136 1.00 98.00 111 MET A N 1
ATOM 902 C CA . MET A 1 111 ? 6.804 -8.123 -7.600 1.00 98.00 111 MET A CA 1
ATOM 903 C C . MET A 1 111 ? 8.255 -8.101 -7.108 1.00 98.00 111 MET A C 1
ATOM 905 O O . MET A 1 111 ? 8.915 -7.066 -7.218 1.00 98.00 111 MET A O 1
ATOM 909 N N . GLN A 1 112 ? 8.778 -9.228 -6.611 1.00 98.12 112 GLN A N 1
ATOM 910 C CA . GLN A 1 112 ? 10.192 -9.342 -6.253 1.00 98.12 112 GLN A CA 1
ATOM 911 C C . GLN A 1 112 ? 11.097 -9.093 -7.467 1.00 98.12 112 GLN A C 1
ATOM 913 O O . GLN A 1 112 ? 11.979 -8.236 -7.400 1.00 98.12 112 GLN A O 1
ATOM 918 N N . GLU A 1 113 ? 10.856 -9.790 -8.577 1.00 98.19 113 GLU A N 1
ATOM 919 C CA . GLU A 1 113 ? 11.638 -9.633 -9.810 1.00 98.19 113 GLU A CA 1
ATOM 920 C C . GLU A 1 113 ? 11.513 -8.214 -10.375 1.00 98.19 113 GLU A C 1
ATOM 922 O O . GLU A 1 113 ? 12.493 -7.641 -10.857 1.00 98.19 113 GLU A O 1
ATOM 927 N N . LEU A 1 114 ? 10.329 -7.601 -10.273 1.00 97.94 114 LEU A N 1
ATOM 928 C CA . LEU A 1 114 ? 10.145 -6.211 -10.684 1.00 97.94 114 LEU A CA 1
ATOM 929 C C . LEU A 1 114 ? 11.002 -5.262 -9.834 1.00 97.94 114 LEU A C 1
ATOM 931 O O . LEU A 1 114 ? 11.683 -4.393 -10.378 1.00 97.94 114 LEU A O 1
ATOM 935 N N . PHE A 1 115 ? 11.034 -5.434 -8.512 1.00 97.44 115 PHE A N 1
ATOM 936 C CA . PHE A 1 115 ? 11.874 -4.613 -7.637 1.00 97.44 115 PHE A CA 1
ATOM 937 C C . PHE A 1 115 ? 13.370 -4.857 -7.825 1.00 97.44 115 PHE A C 1
ATOM 939 O O . PHE A 1 115 ? 14.164 -3.939 -7.628 1.00 97.44 115 PHE A O 1
ATOM 946 N N . GLU A 1 116 ? 13.782 -6.061 -8.209 1.00 96.69 116 GLU A N 1
ATOM 947 C CA . GLU A 1 116 ? 15.175 -6.339 -8.562 1.00 96.69 116 GLU A CA 1
ATOM 948 C C . GLU A 1 116 ? 15.607 -5.575 -9.819 1.00 96.69 116 GLU A C 1
ATOM 950 O O . GLU A 1 116 ? 16.743 -5.101 -9.865 1.00 96.69 116 GLU A O 1
ATOM 955 N N . LYS A 1 117 ? 14.693 -5.374 -10.780 1.00 96.31 117 LYS A N 1
ATOM 956 C CA . LYS A 1 117 ? 14.923 -4.551 -11.979 1.00 96.31 117 LYS A CA 1
ATOM 957 C C . LYS A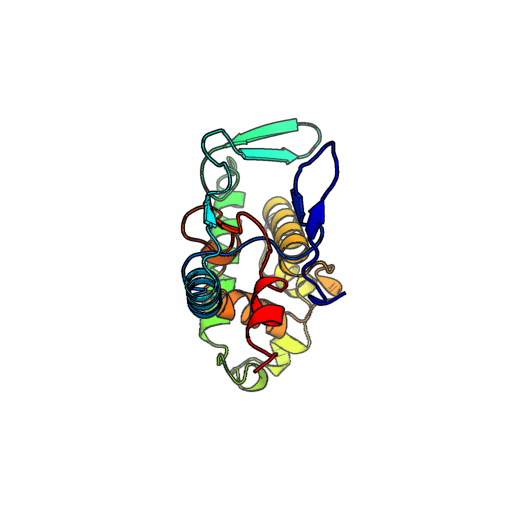 1 117 ? 14.850 -3.044 -11.703 1.00 96.31 117 LYS A C 1
ATOM 959 O O . LYS A 1 117 ? 15.614 -2.284 -12.291 1.00 96.31 117 LYS A O 1
ATOM 964 N N . LEU A 1 118 ? 13.925 -2.601 -10.848 1.00 96.19 118 LEU A N 1
ATOM 965 C CA . LEU A 1 118 ? 13.643 -1.173 -10.644 1.00 96.19 118 LEU A CA 1
ATOM 966 C C . LEU A 1 118 ? 14.469 -0.510 -9.537 1.00 96.19 118 LEU A C 1
ATOM 968 O O . LEU A 1 118 ? 14.784 0.671 -9.669 1.00 96.19 118 LEU A O 1
ATOM 972 N N . CYS A 1 119 ? 14.788 -1.224 -8.452 1.00 96.75 119 CYS A N 1
ATOM 973 C CA . CYS A 1 119 ? 15.423 -0.645 -7.265 1.00 96.75 119 CYS A CA 1
ATOM 974 C C . CYS A 1 119 ? 16.945 -0.803 -7.294 1.00 96.75 119 CYS A C 1
ATOM 976 O O . CYS A 1 119 ? 17.478 -1.920 -7.284 1.00 96.75 119 CYS A O 1
ATOM 978 N N . TRP A 1 120 ? 17.641 0.325 -7.188 1.00 95.88 120 TRP A N 1
ATOM 979 C CA . TRP A 1 120 ? 19.101 0.416 -7.240 1.00 95.88 120 TRP A CA 1
ATOM 980 C C . TRP A 1 120 ? 19.717 0.212 -5.855 1.00 95.88 120 TRP A C 1
ATOM 982 O O . TRP A 1 120 ? 20.817 -0.318 -5.699 1.00 95.88 120 TRP A O 1
ATOM 992 N N . THR A 1 121 ? 18.994 0.627 -4.818 1.00 94.25 121 THR A N 1
ATOM 993 C CA . THR A 1 121 ? 19.438 0.614 -3.432 1.00 94.25 121 THR A CA 1
ATOM 994 C C . THR A 1 121 ? 18.734 -0.476 -2.630 1.00 94.25 121 THR A C 1
ATOM 996 O O . THR A 1 121 ? 17.544 -0.761 -2.783 1.00 94.25 121 THR A O 1
ATOM 999 N N . ARG A 1 122 ? 19.466 -1.061 -1.674 1.00 92.12 122 ARG A N 1
ATOM 1000 C CA . ARG A 1 122 ? 18.890 -2.017 -0.712 1.00 92.12 122 ARG A CA 1
ATOM 1001 C C . ARG A 1 122 ? 17.796 -1.379 0.145 1.00 92.12 122 ARG A C 1
ATOM 1003 O O . ARG A 1 122 ? 16.871 -2.071 0.555 1.00 92.12 122 ARG A O 1
ATOM 1010 N N . THR A 1 123 ? 17.903 -0.079 0.418 1.00 89.38 123 THR A N 1
ATOM 1011 C CA . THR A 1 123 ? 16.914 0.670 1.201 1.00 89.38 123 THR A CA 1
ATOM 1012 C C . THR A 1 123 ? 15.577 0.752 0.471 1.00 89.38 123 THR A C 1
ATOM 1014 O O . THR A 1 123 ? 14.562 0.389 1.062 1.00 89.38 123 THR A O 1
ATOM 1017 N N . ALA A 1 124 ? 15.572 1.140 -0.811 1.00 91.25 124 ALA A N 1
ATOM 1018 C CA . ALA A 1 124 ? 14.346 1.170 -1.606 1.00 91.25 124 ALA A CA 1
ATOM 1019 C C . ALA A 1 124 ? 13.740 -0.229 -1.748 1.00 91.25 124 ALA A C 1
ATOM 1021 O O . ALA A 1 124 ? 12.547 -0.391 -1.526 1.00 91.25 124 ALA A O 1
ATOM 1022 N N . ARG A 1 125 ? 14.562 -1.259 -2.001 1.00 93.38 125 ARG A N 1
ATOM 1023 C CA . ARG A 1 125 ? 14.081 -2.647 -2.105 1.00 93.38 125 ARG A CA 1
ATOM 1024 C C . ARG A 1 125 ? 13.427 -3.146 -0.815 1.00 93.38 125 ARG A C 1
ATOM 1026 O O . ARG A 1 125 ? 12.339 -3.699 -0.868 1.00 93.38 125 ARG A O 1
ATOM 1033 N N . ARG A 1 126 ? 14.046 -2.904 0.348 1.00 90.88 126 ARG A N 1
ATOM 1034 C CA . ARG A 1 126 ? 13.468 -3.266 1.657 1.00 90.88 126 ARG A CA 1
ATOM 1035 C C . ARG A 1 126 ? 12.137 -2.568 1.908 1.00 90.88 126 ARG A C 1
ATOM 1037 O O . ARG A 1 126 ? 11.204 -3.197 2.397 1.00 90.88 126 ARG A O 1
ATOM 1044 N N . PHE A 1 127 ? 12.048 -1.282 1.574 1.00 88.44 127 PHE A N 1
ATOM 1045 C CA . PHE A 1 127 ? 10.787 -0.563 1.699 1.00 88.44 127 PHE A CA 1
ATOM 1046 C C . PHE A 1 127 ? 9.738 -1.101 0.724 1.00 88.44 127 PHE A C 1
ATOM 1048 O O . PHE A 1 127 ? 8.591 -1.277 1.111 1.00 88.44 127 PHE A O 1
ATOM 1055 N N . ALA A 1 128 ? 10.115 -1.394 -0.520 1.00 92.19 128 ALA A N 1
ATOM 1056 C CA . ALA A 1 128 ? 9.221 -1.946 -1.531 1.00 92.19 128 ALA A CA 1
ATOM 1057 C C . ALA A 1 128 ? 8.628 -3.298 -1.094 1.00 92.19 128 ALA A C 1
ATOM 1059 O O . ALA A 1 128 ? 7.427 -3.518 -1.233 1.00 92.19 128 ALA A O 1
ATOM 1060 N N . THR A 1 129 ? 9.437 -4.159 -0.467 1.00 93.56 129 THR A N 1
ATOM 1061 C CA . THR A 1 129 ? 8.960 -5.387 0.189 1.00 93.56 129 THR A CA 1
ATOM 1062 C C . THR A 1 129 ? 7.937 -5.078 1.278 1.00 93.56 129 THR A C 1
ATOM 1064 O O . THR A 1 129 ? 6.828 -5.600 1.238 1.00 93.56 129 THR A O 1
ATOM 1067 N N . LEU A 1 130 ? 8.255 -4.172 2.212 1.00 90.44 130 LEU A N 1
ATOM 1068 C CA . LEU A 1 130 ? 7.309 -3.762 3.257 1.00 90.44 130 LEU A CA 1
ATOM 1069 C C . LEU A 1 130 ? 6.002 -3.214 2.659 1.00 90.44 130 LEU A C 1
ATOM 1071 O O . LEU A 1 130 ? 4.920 -3.500 3.164 1.00 90.44 130 LEU A O 1
ATOM 1075 N N . PHE A 1 131 ? 6.101 -2.450 1.572 1.00 90.38 131 PHE A N 1
ATOM 1076 C CA . PHE A 1 131 ? 4.963 -1.873 0.872 1.00 90.38 131 PHE A CA 1
ATOM 1077 C C . PHE A 1 131 ? 4.038 -2.950 0.297 1.00 90.38 131 PHE A C 1
ATOM 1079 O O . PHE A 1 131 ? 2.824 -2.836 0.448 1.00 90.38 131 PHE A O 1
ATOM 1086 N N . VAL A 1 132 ? 4.571 -4.011 -0.309 1.00 93.69 132 VAL A N 1
ATOM 1087 C CA . VAL A 1 132 ? 3.753 -5.153 -0.752 1.00 93.69 132 VAL A CA 1
ATOM 1088 C C . VAL A 1 132 ? 3.106 -5.834 0.455 1.00 93.69 132 VAL A C 1
ATOM 1090 O O . VAL A 1 132 ? 1.879 -5.936 0.511 1.00 93.69 132 VAL A O 1
ATOM 1093 N N . ASN A 1 133 ? 3.897 -6.189 1.469 1.00 92.38 133 ASN A N 1
ATOM 1094 C CA . ASN A 1 133 ? 3.424 -6.968 2.615 1.00 92.38 133 ASN A CA 1
ATOM 1095 C C . ASN A 1 133 ? 2.301 -6.243 3.378 1.00 92.38 133 ASN A C 1
ATOM 1097 O O . ASN A 1 133 ? 1.318 -6.864 3.776 1.00 92.38 133 ASN A O 1
ATOM 1101 N N . VAL A 1 134 ? 2.392 -4.918 3.533 1.00 89.44 134 VAL A N 1
ATOM 1102 C CA . VAL A 1 134 ? 1.352 -4.110 4.194 1.00 89.44 134 VAL A CA 1
ATOM 1103 C C . VAL A 1 134 ? 0.071 -4.011 3.361 1.00 89.44 134 VAL A C 1
ATOM 1105 O O . VAL A 1 134 ? -1.021 -4.010 3.924 1.00 89.44 134 VAL A O 1
ATOM 1108 N N . ASN A 1 135 ? 0.176 -3.924 2.033 1.00 89.81 135 ASN A N 1
ATOM 1109 C CA . ASN A 1 135 ? -0.988 -3.686 1.176 1.00 89.81 135 ASN A CA 1
ATOM 1110 C C . ASN A 1 135 ? -1.754 -4.959 0.803 1.00 89.81 135 ASN A C 1
ATOM 1112 O O . ASN A 1 135 ? -2.969 -4.889 0.601 1.00 89.81 135 ASN A O 1
ATOM 1116 N N . VAL A 1 136 ? -1.060 -6.094 0.676 1.00 92.38 136 VAL A N 1
ATOM 1117 C CA . VAL A 1 136 ? -1.649 -7.349 0.167 1.00 92.38 136 VAL A CA 1
ATOM 1118 C C . VAL A 1 136 ? -1.341 -8.575 1.025 1.00 92.38 136 VAL A C 1
ATOM 1120 O O . VAL A 1 136 ? -1.714 -9.686 0.652 1.00 92.38 136 VAL A O 1
ATOM 1123 N N . THR A 1 137 ? -0.687 -8.388 2.177 1.00 94.62 137 THR A N 1
ATOM 1124 C CA . THR A 1 137 ? -0.472 -9.428 3.201 1.00 94.62 137 THR A CA 1
ATOM 1125 C C . THR A 1 137 ? 0.146 -10.724 2.666 1.00 94.62 137 THR A C 1
ATOM 1127 O O . THR A 1 137 ? -0.192 -11.802 3.141 1.00 94.62 137 THR A O 1
ATOM 1130 N N . SER A 1 138 ? 1.006 -10.608 1.654 1.00 93.94 138 SER A N 1
ATOM 1131 C CA . SER A 1 138 ? 1.706 -11.705 0.969 1.00 93.94 138 SER A CA 1
ATOM 1132 C C . SER A 1 138 ? 3.128 -11.247 0.646 1.00 93.94 138 SER A C 1
ATOM 1134 O O . SER A 1 138 ? 3.368 -10.035 0.596 1.00 93.94 138 SER A O 1
ATOM 1136 N N . GLU A 1 139 ? 4.054 -12.172 0.412 1.00 95.50 139 GLU A N 1
ATOM 1137 C CA . GLU A 1 139 ? 5.435 -11.824 0.071 1.00 95.50 139 GLU A CA 1
ATOM 1138 C C . GLU A 1 139 ? 5.578 -11.419 -1.410 1.00 95.50 139 GLU A C 1
ATOM 1140 O O . GLU A 1 139 ? 4.843 -11.913 -2.268 1.00 95.50 139 GLU A O 1
ATOM 1145 N N . PRO A 1 140 ? 6.550 -10.564 -1.785 1.00 96.69 140 PRO A N 1
ATOM 1146 C CA . PRO A 1 140 ? 6.658 -10.069 -3.161 1.00 96.69 140 PRO A CA 1
ATOM 1147 C C . PRO A 1 140 ? 6.919 -11.143 -4.226 1.00 96.69 140 PRO A C 1
ATOM 1149 O O . PRO A 1 140 ? 6.631 -10.900 -5.395 1.00 96.69 140 PRO A O 1
ATOM 1152 N N . HIS A 1 141 ? 7.462 -12.308 -3.860 1.00 97.62 141 HIS A N 1
ATOM 1153 C CA . HIS A 1 141 ? 7.649 -13.432 -4.787 1.00 97.62 141 HIS A CA 1
ATOM 1154 C C . HIS A 1 141 ? 6.378 -14.263 -5.008 1.00 97.62 141 HIS A C 1
ATOM 1156 O O . HIS A 1 141 ? 6.338 -15.076 -5.923 1.00 97.62 141 HIS A O 1
ATOM 1162 N N . GLU A 1 142 ? 5.341 -14.076 -4.190 1.00 97.25 142 GLU A N 1
ATOM 1163 C CA . GLU A 1 142 ? 4.058 -14.780 -4.326 1.00 97.25 142 GLU A CA 1
ATOM 1164 C C . GLU A 1 142 ? 3.072 -14.012 -5.216 1.00 97.25 142 GLU A C 1
ATOM 1166 O O . GLU A 1 142 ? 2.020 -14.527 -5.590 1.00 97.25 142 GLU A O 1
ATOM 1171 N N . VAL A 1 143 ? 3.390 -12.755 -5.535 1.00 97.38 143 VAL A N 1
ATOM 1172 C CA . VAL A 1 143 ? 2.447 -11.803 -6.117 1.00 97.38 143 VAL A CA 1
ATOM 1173 C C . VAL A 1 143 ? 2.869 -11.430 -7.536 1.00 97.38 143 VAL A C 1
ATOM 1175 O O . VAL A 1 143 ? 3.970 -10.918 -7.741 1.00 97.38 143 VAL A O 1
ATOM 1178 N N . SER A 1 144 ? 1.962 -11.625 -8.500 1.00 98.44 144 SER A N 1
ATOM 1179 C CA . SER A 1 144 ? 2.107 -11.134 -9.880 1.00 98.44 144 SER A CA 1
ATOM 1180 C C . SER A 1 144 ? 2.278 -9.612 -9.907 1.00 98.44 144 SER A C 1
ATOM 1182 O O . SER A 1 144 ? 1.539 -8.873 -9.239 1.00 98.44 144 SER A O 1
ATOM 1184 N N . ALA A 1 145 ? 3.231 -9.128 -10.707 1.00 98.38 145 ALA A N 1
ATOM 1185 C CA . ALA A 1 145 ? 3.471 -7.700 -10.826 1.00 98.38 145 ALA A CA 1
ATOM 1186 C C . ALA A 1 145 ? 2.309 -6.973 -11.512 1.00 98.38 145 ALA A C 1
ATOM 1188 O O . ALA A 1 145 ? 1.904 -5.906 -11.043 1.00 98.38 145 ALA A O 1
ATOM 1189 N N . LEU A 1 146 ? 1.709 -7.566 -12.552 1.00 98.44 146 LEU A N 1
ATOM 1190 C CA . LEU A 1 146 ? 0.517 -7.013 -13.204 1.00 98.44 146 LEU A CA 1
ATOM 1191 C C . LEU A 1 146 ? -0.610 -6.799 -12.191 1.00 98.44 146 LEU A C 1
ATOM 1193 O O . LEU A 1 146 ? -1.190 -5.710 -12.119 1.00 98.44 146 LEU A O 1
ATOM 1197 N N . TRP A 1 147 ? -0.914 -7.831 -11.401 1.00 98.25 147 TRP A N 1
ATOM 1198 C CA . TRP A 1 147 ? -1.995 -7.769 -10.424 1.00 98.25 147 TRP A CA 1
ATOM 1199 C C . TRP A 1 147 ? -1.734 -6.700 -9.362 1.00 98.25 147 TRP A C 1
ATOM 1201 O O . TRP A 1 147 ? -2.636 -5.930 -9.031 1.00 98.25 147 TRP A O 1
ATOM 1211 N N . PHE A 1 148 ? -0.505 -6.600 -8.856 1.00 98.06 148 PHE A N 1
ATOM 1212 C CA . P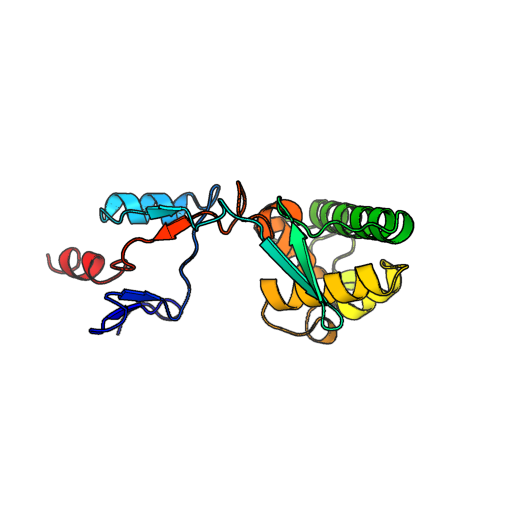HE A 1 148 ? -0.180 -5.626 -7.819 1.00 98.06 148 PHE A CA 1
ATOM 1213 C C . PHE A 1 148 ? -0.216 -4.183 -8.341 1.00 98.06 148 PHE A C 1
ATOM 1215 O O . PHE A 1 148 ? -0.775 -3.303 -7.685 1.00 98.06 148 PHE A O 1
ATOM 1222 N N . LEU A 1 149 ? 0.315 -3.925 -9.540 1.00 97.75 149 LEU A N 1
ATOM 1223 C CA . LEU A 1 149 ? 0.246 -2.608 -10.186 1.00 97.75 149 LEU A CA 1
ATOM 1224 C C . LEU A 1 149 ? -1.209 -2.189 -10.437 1.00 97.75 149 LEU A C 1
ATOM 1226 O O . LEU A 1 149 ? -1.599 -1.057 -10.133 1.00 97.75 149 LEU A O 1
ATOM 1230 N N . TRP A 1 150 ? -2.043 -3.118 -10.911 1.00 97.81 150 TRP A N 1
ATOM 1231 C CA . TRP A 1 150 ? -3.486 -2.916 -11.034 1.00 97.81 150 TRP A CA 1
ATOM 1232 C C . TRP A 1 150 ? -4.147 -2.619 -9.679 1.00 97.81 150 TRP A C 1
ATOM 1234 O O . TRP A 1 150 ? -4.951 -1.688 -9.570 1.00 97.81 150 TRP A O 1
ATOM 1244 N N . TYR A 1 151 ? -3.784 -3.367 -8.633 1.00 96.38 151 TYR A N 1
ATOM 1245 C CA . TYR A 1 151 ? -4.307 -3.192 -7.280 1.00 96.38 151 TYR A CA 1
ATOM 1246 C C . TYR A 1 151 ? -3.963 -1.806 -6.716 1.00 96.38 151 TYR A C 1
ATOM 1248 O O . TYR A 1 151 ? -4.826 -1.117 -6.173 1.00 96.38 151 TYR A O 1
ATOM 1256 N N . VAL A 1 152 ? -2.734 -1.332 -6.905 1.00 94.56 152 VAL A N 1
ATOM 1257 C CA . VAL A 1 152 ? -2.338 0.023 -6.497 1.00 94.56 152 VAL A CA 1
ATOM 1258 C C . VAL A 1 152 ? -3.092 1.082 -7.310 1.00 94.56 152 VAL A C 1
ATOM 1260 O O . VAL A 1 152 ? -3.621 2.039 -6.734 1.00 94.56 152 VAL A O 1
ATOM 1263 N N . LYS A 1 153 ? -3.234 0.892 -8.631 1.00 93.75 153 LYS A N 1
ATOM 1264 C CA . LYS A 1 153 ? -3.997 1.800 -9.504 1.00 93.75 153 LYS A CA 1
ATOM 1265 C C . LYS A 1 153 ? -5.441 1.961 -9.036 1.00 93.75 153 LYS A C 1
ATOM 1267 O O . LYS A 1 153 ? -5.925 3.088 -8.936 1.00 93.75 153 LYS A O 1
ATOM 1272 N N . GLN A 1 154 ? -6.147 0.865 -8.750 1.00 90.00 154 GLN A N 1
ATOM 1273 C CA . GLN A 1 154 ? -7.563 0.942 -8.367 1.00 90.00 154 GLN A CA 1
ATOM 1274 C C . GLN A 1 154 ? -7.776 1.645 -7.016 1.00 90.00 154 GLN A C 1
ATOM 1276 O O . GLN A 1 154 ? -8.810 2.290 -6.830 1.00 90.00 154 GLN A O 1
ATOM 1281 N N . CYS A 1 155 ? -6.771 1.616 -6.132 1.00 89.25 155 CYS A N 1
ATOM 1282 C CA . CYS A 1 155 ? -6.728 2.402 -4.895 1.00 89.25 155 CYS A CA 1
ATOM 1283 C C . CYS A 1 155 ? -6.334 3.876 -5.110 1.00 89.25 155 CYS A C 1
ATOM 1285 O O . CYS A 1 155 ? -6.290 4.652 -4.153 1.00 89.25 155 CYS A O 1
ATOM 1287 N N . GLY A 1 156 ? -6.072 4.287 -6.351 1.00 85.75 156 GLY A N 1
ATOM 1288 C CA . GLY A 1 156 ? -5.737 5.656 -6.716 1.00 85.75 156 GLY A CA 1
ATOM 1289 C C . GLY A 1 156 ? -4.248 5.999 -6.610 1.00 85.75 156 GLY A C 1
ATOM 1290 O O . GLY A 1 156 ? -3.930 7.178 -6.430 1.00 85.75 156 GLY A O 1
ATOM 1291 N N . GLY A 1 157 ? -3.363 5.008 -6.730 1.00 88.50 157 GLY A N 1
ATOM 1292 C CA . GLY A 1 157 ? -1.914 5.195 -6.854 1.00 88.50 157 GLY A CA 1
ATOM 1293 C C . GLY A 1 157 ? -1.133 5.013 -5.552 1.00 88.50 157 GLY A C 1
ATOM 1294 O O . GLY A 1 157 ? -1.705 4.928 -4.457 1.00 88.50 157 GLY A O 1
ATOM 1295 N N . THR A 1 158 ? 0.194 4.969 -5.683 1.00 83.62 158 THR A N 1
ATOM 1296 C CA . THR A 1 158 ? 1.142 4.633 -4.602 1.00 83.62 158 THR A CA 1
ATOM 1297 C C . THR A 1 158 ? 1.024 5.550 -3.386 1.00 83.62 158 THR A C 1
ATOM 1299 O O . THR A 1 158 ? 0.971 5.083 -2.248 1.00 83.62 158 THR A O 1
ATOM 1302 N N . MET A 1 159 ? 0.904 6.859 -3.604 1.00 76.62 159 MET A N 1
ATOM 1303 C CA . MET A 1 159 ? 0.771 7.819 -2.507 1.00 76.62 159 MET A CA 1
ATOM 1304 C C . MET A 1 159 ? -0.544 7.635 -1.747 1.00 76.62 159 MET A C 1
ATOM 1306 O O . MET A 1 159 ? -0.573 7.669 -0.523 1.00 76.62 159 MET A O 1
ATOM 1310 N N . ARG A 1 160 ? -1.651 7.384 -2.450 1.00 75.62 160 ARG A N 1
ATOM 1311 C CA . ARG A 1 160 ? -2.981 7.338 -1.827 1.00 75.62 160 ARG A CA 1
ATOM 1312 C C . ARG A 1 160 ? -3.215 6.073 -1.015 1.00 75.62 160 ARG A C 1
ATOM 1314 O O . ARG A 1 160 ? -3.902 6.137 0.003 1.00 75.62 160 ARG A O 1
ATOM 1321 N N . ILE A 1 161 ? -2.669 4.941 -1.459 1.00 72.88 161 ILE A N 1
ATOM 1322 C CA . ILE A 1 161 ? -2.831 3.666 -0.752 1.00 72.88 161 ILE A CA 1
ATOM 1323 C C . ILE A 1 161 ? -2.059 3.657 0.579 1.00 72.88 161 ILE A C 1
ATOM 1325 O O . ILE A 1 161 ? -2.524 3.076 1.561 1.00 72.88 161 ILE A O 1
ATOM 1329 N N . PHE A 1 162 ? -0.931 4.376 0.636 1.00 61.50 162 PHE A N 1
ATOM 1330 C CA . PHE A 1 162 ? -0.086 4.475 1.827 1.00 61.50 162 PHE A CA 1
ATOM 1331 C C . PHE A 1 162 ? -0.481 5.617 2.772 1.00 61.50 162 PHE A C 1
ATOM 1333 O O . PHE A 1 162 ? -0.286 5.514 3.980 1.00 61.50 162 PHE A O 1
ATOM 1340 N N . SER A 1 163 ? -1.028 6.717 2.248 1.00 57.31 163 SER A N 1
ATOM 1341 C CA . SER A 1 163 ? -1.301 7.899 3.062 1.00 57.31 163 SER A CA 1
ATOM 1342 C C . SER A 1 163 ? -2.466 7.718 4.045 1.00 57.31 163 SER A C 1
ATOM 1344 O O . SER A 1 163 ? -3.590 7.349 3.696 1.00 57.31 163 SER A O 1
ATOM 1346 N N . THR A 1 164 ? -2.199 8.095 5.290 1.00 53.81 164 THR A N 1
ATOM 1347 C CA . THR A 1 164 ? -3.150 8.283 6.395 1.00 53.81 164 THR A CA 1
ATOM 1348 C C . THR A 1 164 ? -3.860 9.629 6.344 1.00 53.81 164 THR A C 1
ATOM 1350 O O . THR A 1 164 ? -4.996 9.699 6.783 1.00 53.81 164 THR A O 1
ATOM 1353 N N . THR A 1 165 ? -3.273 10.663 5.728 1.00 45.28 165 THR A N 1
ATOM 1354 C CA . THR A 1 165 ? -3.925 11.950 5.423 1.00 45.28 165 THR A CA 1
ATOM 1355 C C . THR A 1 165 ? -4.261 12.033 3.927 1.00 45.28 165 THR A C 1
ATOM 1357 O O . THR A 1 165 ? -3.401 11.838 3.078 1.00 45.28 165 THR A O 1
ATOM 1360 N N . ASN A 1 166 ? -5.521 12.308 3.583 1.00 48.31 166 ASN A N 1
ATOM 1361 C CA . ASN A 1 166 ? -6.094 12.283 2.218 1.00 48.31 166 ASN A CA 1
ATOM 1362 C C . ASN A 1 166 ? -5.939 10.960 1.425 1.00 48.31 166 ASN A C 1
ATOM 1364 O O . ASN A 1 166 ? -6.271 10.924 0.240 1.00 48.31 166 ASN A O 1
ATOM 1368 N N . GLY A 1 167 ? -5.506 9.869 2.070 1.00 52.94 167 GLY A N 1
ATOM 1369 C CA . GLY A 1 167 ? -5.412 8.531 1.479 1.00 52.94 167 GLY A CA 1
ATOM 1370 C C . GLY A 1 167 ? -6.427 7.525 2.036 1.00 52.94 167 GLY A C 1
ATOM 1371 O O . GLY A 1 167 ? -7.405 7.887 2.694 1.00 52.94 167 GLY A O 1
ATOM 1372 N N . GLY A 1 168 ? -6.226 6.242 1.738 1.00 39.41 168 GLY A N 1
ATOM 1373 C CA . GLY A 1 168 ? -7.197 5.172 2.003 1.00 39.41 168 GLY A CA 1
ATOM 1374 C C . GLY A 1 168 ? -7.452 4.849 3.482 1.00 39.41 168 GLY A C 1
ATOM 1375 O O . GLY A 1 168 ? -8.412 4.137 3.772 1.00 39.41 168 GLY A O 1
ATOM 1376 N N . GLN A 1 169 ? -6.631 5.370 4.405 1.00 47.78 169 GLN A N 1
ATOM 1377 C CA . GLN A 1 169 ? -6.604 4.974 5.823 1.00 47.78 169 GLN A CA 1
ATOM 1378 C C . GLN A 1 169 ? -7.013 6.085 6.821 1.00 47.78 169 GLN A C 1
ATOM 1380 O O . GLN A 1 169 ? -6.777 5.944 8.018 1.00 47.78 169 GLN A O 1
ATOM 1385 N N . ILE A 1 170 ? -7.634 7.187 6.368 1.00 43.88 170 ILE A N 1
ATOM 1386 C CA . ILE A 1 170 ? -7.939 8.365 7.222 1.00 43.88 170 ILE A CA 1
ATOM 1387 C C . ILE A 1 170 ? -8.868 8.067 8.405 1.00 43.88 170 ILE A C 1
ATOM 1389 O O . ILE A 1 170 ? -8.695 8.611 9.499 1.00 43.88 170 ILE A O 1
ATOM 1393 N N . GLY A 1 171 ? -9.938 7.318 8.165 1.00 41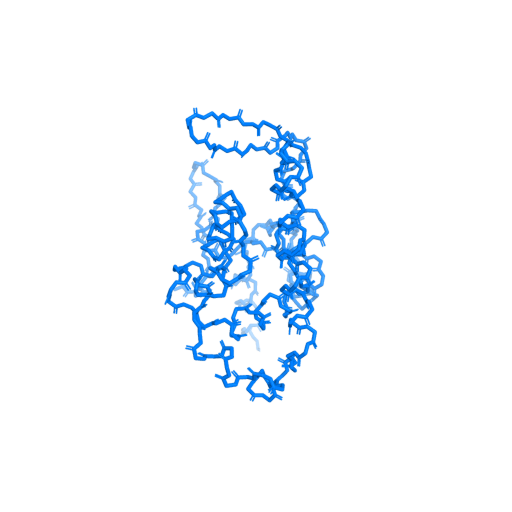.44 171 GLY A N 1
ATOM 1394 C CA . GLY A 1 171 ? -11.060 7.203 9.083 1.00 41.44 171 GLY A CA 1
ATOM 1395 C C . GLY A 1 171 ? -11.196 5.799 9.638 1.00 41.44 171 GLY A C 1
ATOM 1396 O O . GLY A 1 171 ? -11.010 4.820 8.923 1.00 41.44 171 GLY A O 1
ATOM 1397 N N . LYS A 1 172 ? -11.590 5.693 10.902 1.00 39.94 172 LYS A N 1
ATOM 1398 C CA . LYS A 1 172 ? -12.184 4.476 11.454 1.00 39.94 172 LYS A CA 1
ATOM 1399 C C . LYS A 1 172 ? -13.674 4.698 11.667 1.00 39.94 172 LYS A C 1
ATOM 1401 O O . LYS A 1 172 ? -14.118 5.799 12.008 1.00 39.94 172 LYS A O 1
ATOM 1406 N N . SER A 1 173 ? -14.459 3.651 11.453 1.00 34.22 173 SER A N 1
ATOM 1407 C CA . SER A 1 173 ? -15.871 3.663 11.827 1.00 34.22 173 SER A CA 1
ATOM 1408 C C . SER A 1 173 ? -15.985 3.664 13.353 1.00 34.22 173 SER A C 1
ATOM 1410 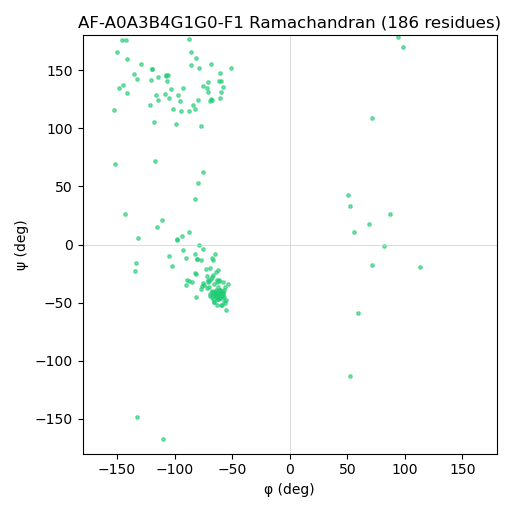O O . SER A 1 173 ? -15.443 2.789 14.022 1.00 34.22 173 SER A O 1
ATOM 1412 N N . LEU A 1 174 ? -16.676 4.647 13.929 1.00 34.91 174 LEU A N 1
ATOM 1413 C CA . LEU A 1 174 ? -17.039 4.657 15.345 1.00 34.91 174 LEU A CA 1
ATOM 1414 C C . LEU A 1 174 ? -18.217 3.698 15.487 1.00 34.91 174 LEU A C 1
ATOM 1416 O O . LEU A 1 174 ? -19.348 4.055 15.166 1.00 34.91 174 LEU A O 1
ATOM 1420 N N . HIS A 1 175 ? -17.922 2.501 15.988 1.00 41.09 175 HIS A N 1
ATOM 1421 C CA . HIS A 1 175 ? -18.796 1.331 15.986 1.00 41.09 175 HIS A CA 1
ATOM 1422 C C . HIS A 1 175 ? -18.959 0.743 14.578 1.00 41.09 175 HIS A C 1
ATOM 1424 O O . HIS A 1 175 ? -19.677 1.286 13.739 1.00 41.09 175 HIS A O 1
ATOM 1430 N N . SER A 1 176 ? -18.369 -0.426 14.314 1.00 38.62 176 SER A N 1
ATOM 1431 C CA . SER A 1 176 ? -18.823 -1.261 13.195 1.00 38.62 176 SER A CA 1
ATOM 1432 C C . SER A 1 176 ? -20.142 -1.953 13.576 1.00 38.62 176 SER A C 1
ATOM 1434 O O . SER A 1 176 ? -20.270 -3.172 13.624 1.00 38.62 176 SER A O 1
ATOM 1436 N N . VAL A 1 177 ? -21.184 -1.151 13.819 1.00 37.53 177 VAL A N 1
ATOM 1437 C CA . VAL A 1 177 ? -22.597 -1.582 13.804 1.00 37.53 177 VAL A CA 1
ATOM 1438 C C . VAL A 1 177 ? -23.053 -1.570 12.340 1.00 37.53 177 VAL A C 1
ATOM 1440 O O . VAL A 1 177 ? -24.167 -1.190 12.004 1.00 37.53 177 VAL A O 1
ATOM 1443 N N . PHE A 1 178 ? -22.186 -1.999 11.419 1.00 34.41 178 PHE A N 1
ATOM 1444 C CA . PHE A 1 178 ? -22.550 -2.096 10.009 1.00 34.41 178 PHE A CA 1
ATOM 1445 C C . PHE A 1 178 ? -23.612 -3.170 9.773 1.00 34.41 178 PHE A C 1
ATOM 1447 O O . PHE A 1 178 ? -24.207 -3.236 8.707 1.00 34.41 178 PHE A O 1
ATOM 1454 N N . ILE A 1 179 ? -23.856 -4.023 10.773 1.00 41.22 179 ILE A N 1
ATOM 1455 C CA . ILE A 1 179 ? -24.646 -5.231 10.577 1.00 41.22 179 ILE A CA 1
ATOM 1456 C C . ILE A 1 179 ? -25.705 -5.489 11.634 1.00 41.22 179 ILE A C 1
ATOM 1458 O O . ILE A 1 179 ? -26.642 -6.231 11.367 1.00 41.22 179 ILE A O 1
ATOM 1462 N N . TYR A 1 180 ? -25.631 -4.814 12.781 1.00 29.03 180 TYR A N 1
ATOM 1463 C CA . TYR A 1 180 ? -26.782 -4.764 13.680 1.00 29.03 180 TYR A CA 1
ATOM 1464 C C . TYR A 1 180 ? -27.908 -3.893 13.094 1.00 29.03 180 TYR A C 1
ATOM 1466 O O . TYR A 1 180 ? -29.073 -4.223 13.271 1.00 29.03 180 TYR A O 1
ATOM 1474 N N . SER A 1 181 ? -27.580 -2.843 12.326 1.00 30.55 181 SER A N 1
ATOM 1475 C CA . SER A 1 181 ? -28.587 -1.947 11.731 1.00 30.55 181 SER A CA 1
ATOM 1476 C C . SER A 1 181 ? -29.311 -2.561 10.518 1.00 30.55 181 SER A C 1
ATOM 1478 O O . SER A 1 181 ? -30.512 -2.373 10.355 1.00 30.55 181 SER A O 1
ATOM 1480 N N . LEU A 1 182 ? -28.623 -3.398 9.726 1.00 31.23 182 LEU A N 1
ATOM 1481 C CA . LEU A 1 182 ? -29.231 -4.145 8.611 1.00 31.23 182 LEU A CA 1
ATOM 1482 C C . LEU A 1 182 ? -30.297 -5.157 9.069 1.00 31.23 182 LEU A C 1
ATOM 1484 O O . LEU A 1 182 ? -31.182 -5.494 8.290 1.00 31.23 182 LEU A O 1
ATOM 1488 N N . HIS A 1 183 ? -30.244 -5.622 10.322 1.00 33.59 183 HIS A N 1
ATOM 1489 C CA . HIS A 1 183 ? -31.201 -6.600 10.841 1.00 33.59 183 HIS A CA 1
ATOM 1490 C C . HIS A 1 183 ? -32.601 -6.005 11.055 1.00 33.59 183 HIS A C 1
ATOM 1492 O O . HIS A 1 183 ? -33.589 -6.703 10.863 1.00 33.59 183 HIS A O 1
ATOM 1498 N N . ASN A 1 184 ? -32.696 -4.706 11.364 1.00 29.31 184 ASN A N 1
ATOM 1499 C CA . ASN A 1 184 ? -33.979 -4.037 11.603 1.00 29.31 184 ASN A CA 1
ATOM 1500 C C . ASN A 1 184 ? -34.704 -3.602 10.318 1.00 29.31 184 ASN A C 1
ATOM 1502 O O . ASN A 1 184 ? -35.847 -3.164 10.399 1.00 29.31 184 ASN A O 1
ATOM 1506 N N . VAL A 1 185 ? 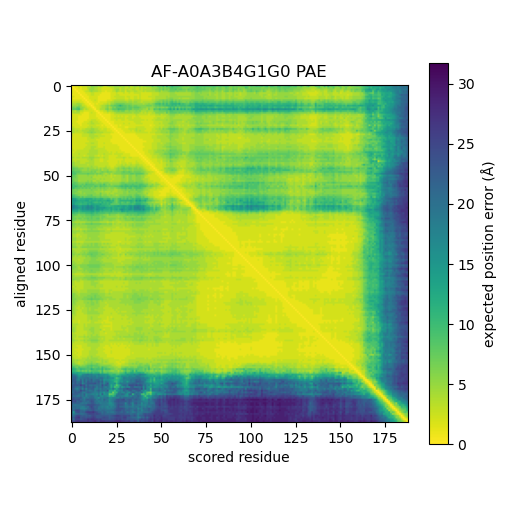-34.065 -3.708 9.147 1.00 33.88 185 VAL A N 1
ATOM 1507 C CA . VAL A 1 185 ? -34.656 -3.302 7.855 1.00 33.88 185 VAL A CA 1
ATOM 1508 C C . VAL A 1 185 ? -35.150 -4.509 7.043 1.00 33.88 185 VAL A C 1
ATOM 1510 O O . VAL A 1 185 ? -35.996 -4.353 6.174 1.00 33.88 185 VAL A O 1
ATOM 1513 N N . THR A 1 186 ? -34.690 -5.728 7.349 1.00 28.38 186 THR A N 1
ATOM 1514 C CA . THR A 1 186 ? -35.134 -6.967 6.673 1.00 28.38 186 THR A CA 1
ATOM 1515 C C . THR A 1 186 ? -36.285 -7.701 7.369 1.00 28.38 186 THR A C 1
ATOM 1517 O O . THR A 1 186 ? -36.641 -8.803 6.963 1.00 28.38 186 THR A O 1
ATOM 1520 N N . THR A 1 187 ? -36.874 -7.110 8.407 1.00 32.12 187 THR A N 1
ATOM 1521 C CA . THR A 1 187 ? -38.133 -7.569 9.016 1.00 32.12 187 THR A CA 1
ATOM 1522 C C . THR A 1 187 ? -39.194 -6.492 8.856 1.00 32.12 187 THR A C 1
ATOM 1524 O O . THR A 1 187 ? -39.517 -5.825 9.830 1.00 32.12 187 THR A O 1
ATOM 1527 N N . PHE A 1 188 ? -39.673 -6.308 7.624 1.00 31.09 188 PHE A N 1
ATOM 1528 C CA . PHE A 1 188 ? -41.047 -5.952 7.250 1.00 31.09 188 PHE A CA 1
ATOM 1529 C C . PHE A 1 188 ? -41.264 -6.319 5.780 1.00 31.09 188 PHE A C 1
ATOM 1531 O O . PHE A 1 188 ? -40.339 -6.073 4.973 1.00 31.09 188 PHE A O 1
#

Mean predicted aligned error: 7.98 Å

Solvent-accessible surface area (backbone atoms only — not comparable to full-atom values): 10836 Å² total; per-residue (Å²): 134,82,61,81,71,31,43,68,48,70,50,94,86,65,60,60,45,68,81,36,69,52,63,43,27,72,90,47,56,71,62,54,50,52,34,53,74,70,69,44,48,71,42,72,59,91,71,88,65,67,48,73,49,75,55,96,94,42,78,44,76,36,72,78,75,61,77,84,61,88,50,66,68,46,41,49,38,39,52,51,43,50,55,47,47,43,53,59,21,70,59,35,41,90,94,44,48,82,70,17,95,58,25,73,64,32,50,76,33,28,36,41,60,49,39,66,75,62,39,86,37,72,66,36,38,54,49,52,47,52,53,39,34,74,74,68,73,46,58,38,75,80,34,39,29,39,59,51,34,45,53,36,38,75,56,64,24,65,69,24,59,65,12,51,75,91,6,46,49,26,22,34,54,53,63,79,57,76,59,68,57,57,58,70,66,75,71,120

Foldseek 3Di:
DDDVQWDWDADPPPNIDTPGDFFAAPPNVVVVVLCVVLVWDKDFDDQPFFDWDDDPNDTDTHHFLDGDDPDVLQVVLLVQVQVVLLVQLVQADLVHRCPRPCNVVQQPDFQLVVCVVRGPDPNNSVVSQVLCCVQPVDGRRVHRRSVVSSSQVVQPGDRQCRDCPNHGGTIGTPDPPSPVSVVVVPPD

Nearest PDB structures (foldseek):
  1o5w-assembly2_D  TM=9.758E-01  e=6.050E-25  Rattus norvegicus
  2c75-assembly1_B  TM=9.770E-01  e=4.205E-24  Homo sapiens
  2c76-assembly1_B  TM=9.770E-01  e=4.476E-24  Homo sapiens
  2xfo-assembly1_B  TM=9.763E-01  e=6.120E-24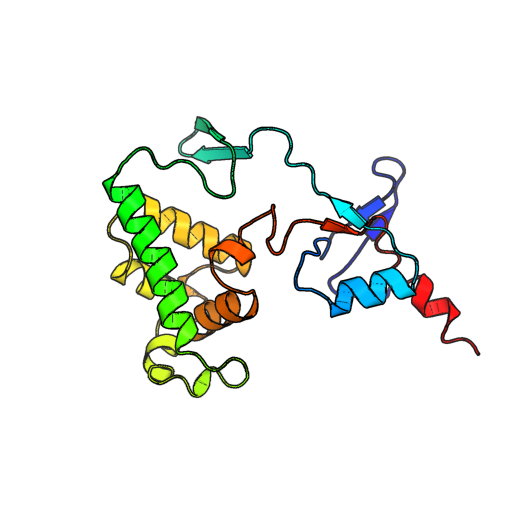  Homo sapiens
  1gos-assembly1_A  TM=9.673E-01  e=6.515E-24  Homo sapiens

Radius of gyration: 19.32 Å; Cα contacts (8 Å, |Δi|>4): 247; chains: 1; bounding box: 62×29×53 Å

InterPro domains:
  IPR001613 Flavin amine oxidase [PR00757] (55-77)
  IPR001613 Flavin amine oxidase [PR00757] (137-158)
  IPR001613 Flavin amine oxidase [PR00757] (160-182)
  IPR002937 Amine oxidase [PF01593] (1-162)
  IPR036188 FAD/NAD(P)-binding domain superfamily [SSF51905] (1-159)
  IPR050703 Flavin Monoamine Oxidase [PTHR43563] (1-169)